Protein AF-0000000074025167 (afdb_homodimer)

Sequence (208 aa):
MPRDLNAIFAALSDPTRRTVIEQLAKGPASVTTLASDYDIALPTFMRHLKILETSGLVRSVKKGRVRTCHIEAAPMMELQGWLEWQRRVWESGIDNSRIEPPEPMPRDLNAIFAALSDPTRRTVIEQLAKGPASVTTLASDYDIALPTFMRHLKILETSGLVRSVKKGRVRTCHIEAAPMMELQGWLEWQRRVWESGIDNSRIEPPEP

pLDDT: mean 88.04, std 16.16, range [37.34, 98.31]

Secondary structure (DSSP, 8-state):
-THHHHHHHHHHTSHHHHHHHHHHHT--EEHHHHHHT-SS-HHHHHHHHHHHHHTTSEEEEEETTEEEEEE-HHHHHHHHHHHHHHHHHHHHHHHHHT------/-THHHHHHHHHHTSHHHHHHHHHHHT--EEHHHHHHT-SS-HHHHHHHHHHHHHTTSEEEEEETTEEEEEE-HHHHHHHHHHHHHHHHHHHHHHHHHT------

InterPro domains:
  IPR001845 HTH ArsR-type DNA-binding domain [PR00778] (9-24)
  IPR001845 HTH ArsR-type DNA-binding domain [PR00778] (41-56)
  IPR001845 HTH ArsR-type DNA-binding domain [PR00778] (56-71)
  IPR001845 HTH ArsR-type DNA-binding domain [PS50987] (1-91)
  IPR001845 HTH ArsR-type DNA-binding domain [SM00418] (7-81)
  IPR011991 ArsR-like helix-turn-helix domain [cd00090] (9-67)
  IPR036388 Winged helix-like DNA-binding domain superfamily [G3DSA:1.10.10.10] (1-93)
  IPR036390 Winged helix DNA-binding domain superfamily [SSF46785] (2-92)

Organism: NCBI:txid1655543

Radius of gyration: 20.52 Å; Cα contacts (8 Å, |Δi|>4): 228; chains: 2; bounding box: 35×70×60 Å

Solvent-accessible surface area (backbone atoms only — not comparable to full-atom values): 11232 Å² total; per-residue (Å²): 127,74,63,52,50,29,39,40,25,44,42,51,24,35,70,69,45,41,50,51,51,57,54,27,24,59,36,70,43,36,56,68,64,61,48,67,78,46,97,58,56,66,71,59,49,50,50,48,50,48,45,32,36,74,36,46,41,30,46,74,48,76,55,91,93,45,42,36,33,34,64,35,63,66,52,52,49,52,53,48,49,55,53,51,51,41,50,50,40,32,57,53,33,56,59,55,65,65,64,63,73,78,73,128,127,76,65,52,50,30,39,39,25,44,43,49,26,36,72,66,45,41,50,52,51,57,54,27,24,60,36,70,43,36,56,68,64,62,47,67,78,44,99,58,56,64,70,61,49,49,51,48,51,47,46,32,36,76,35,47,41,32,46,73,48,77,54,92,93,46,43,36,34,34,64,34,63,65,53,52,47,51,53,49,48,55,54,51,51,42,52,49,39,33,57,51,34,55,59,55,65,64,66,64,75,79,71,130

Nearest PDB structures (foldseek):
  3f6o-assembly1_A  TM=9.452E-01  e=2.318E-10  Rhodococcus jostii RHA1
  7p6f-assembly1_BBB  TM=9.680E-01  e=9.247E-07  Streptomyces griseus
  7p6f-assembly2_CCC-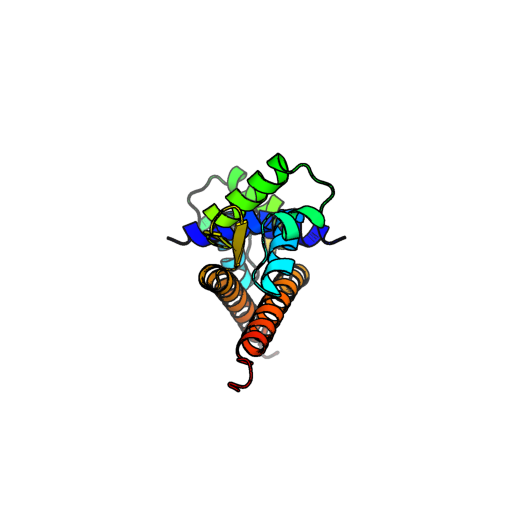2  TM=9.366E-01  e=7.107E-07  Streptomyces griseus
  2oqg-assembly1_D  TM=8.278E-01  e=4.484E-07  Rhodococcus jostii RHA1
  3f6v-assembly1_A-2  TM=7.884E-01  e=6.655E-07  Rhodococcus jostii RHA1

Structure (mmCIF, N/CA/C/O backbone):
data_AF-0000000074025167-model_v1
#
loop_
_entity.id
_entity.type
_entity.pdbx_description
1 polymer 'Transcriptional repressor SdpR'
#
loop_
_atom_site.group_PDB
_atom_site.id
_atom_site.type_symbol
_atom_site.label_atom_id
_atom_site.label_alt_id
_atom_site.label_comp_id
_atom_site.label_asym_id
_atom_site.label_entity_id
_atom_site.label_seq_id
_atom_site.pdbx_PDB_ins_code
_atom_site.Cartn_x
_atom_site.Cartn_y
_atom_site.Cartn_z
_atom_site.occupancy
_atom_site.B_iso_or_equiv
_atom_site.auth_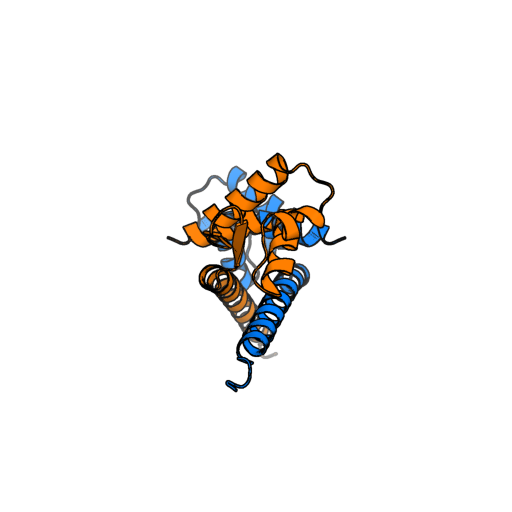seq_id
_atom_site.auth_comp_id
_atom_site.auth_asym_id
_atom_site.auth_atom_id
_atom_site.pdbx_PDB_model_num
ATOM 1 N N . MET A 1 1 ? 13.594 7.082 -8.758 1 37.34 1 MET A N 1
ATOM 2 C CA . MET A 1 1 ? 12.211 7.527 -8.93 1 37.34 1 MET A CA 1
ATOM 3 C C . MET A 1 1 ? 11.242 6.586 -8.219 1 37.34 1 MET A C 1
ATOM 5 O O . MET A 1 1 ? 11.359 5.363 -8.344 1 37.34 1 MET A O 1
ATOM 9 N N . PRO A 1 2 ? 10.578 7.07 -6.961 1 52.75 2 PRO A N 1
ATOM 10 C CA . PRO A 1 2 ? 9.445 6.633 -6.133 1 52.75 2 PRO A CA 1
ATOM 11 C C . PRO A 1 2 ? 8.297 6.059 -6.961 1 52.75 2 PRO A C 1
ATOM 13 O O . PRO A 1 2 ? 7.262 5.691 -6.41 1 52.75 2 PRO A O 1
ATOM 16 N N . ARG A 1 3 ? 8.5 6.145 -8.391 1 59.5 3 ARG A N 1
ATOM 17 C CA . ARG A 1 3 ? 7.562 5.699 -9.414 1 59.5 3 ARG A CA 1
ATOM 18 C C . ARG A 1 3 ? 7.172 4.238 -9.203 1 59.5 3 ARG A C 1
ATOM 20 O O . ARG A 1 3 ? 6.035 3.85 -9.477 1 59.5 3 ARG A O 1
ATOM 27 N N . ASP A 1 4 ? 8.031 3.752 -8.43 1 88.38 4 ASP A N 1
ATOM 28 C CA . ASP A 1 4 ? 7.789 2.324 -8.242 1 88.38 4 ASP A CA 1
ATOM 29 C C . ASP A 1 4 ? 6.77 2.08 -7.133 1 88.38 4 ASP A C 1
ATOM 31 O O . ASP A 1 4 ? 5.895 1.222 -7.266 1 88.38 4 ASP A O 1
ATOM 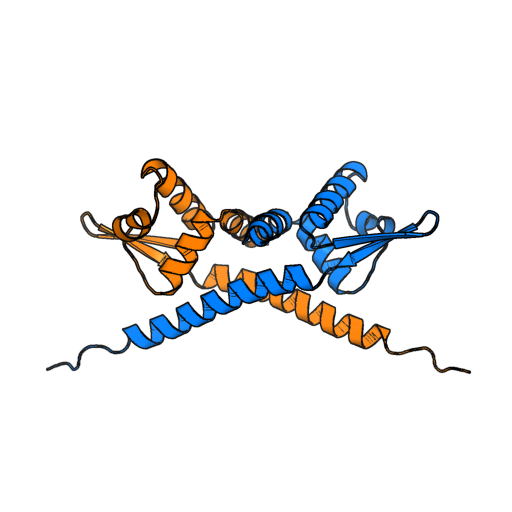35 N N . LEU A 1 5 ? 6.695 3.07 -6.273 1 95.19 5 LEU A N 1
ATOM 36 C CA . LEU A 1 5 ? 5.77 2.859 -5.168 1 95.19 5 LEU A CA 1
ATOM 37 C C . LEU A 1 5 ? 4.336 3.162 -5.594 1 95.19 5 LEU A C 1
ATOM 39 O O . LEU A 1 5 ? 3.395 2.518 -5.129 1 95.19 5 LEU A O 1
ATOM 43 N N . ASN A 1 6 ? 4.258 4.105 -6.645 1 96.81 6 ASN A N 1
ATOM 44 C CA . ASN A 1 6 ? 2.926 4.438 -7.141 1 96.81 6 ASN A CA 1
ATOM 45 C C . ASN A 1 6 ? 2.244 3.223 -7.762 1 96.81 6 ASN A C 1
ATOM 47 O O . ASN A 1 6 ? 1.098 2.912 -7.438 1 96.81 6 ASN A O 1
ATOM 51 N N . ALA A 1 7 ? 2.979 2.578 -8.508 1 97.19 7 ALA A N 1
ATOM 52 C CA . ALA A 1 7 ? 2.439 1.425 -9.227 1 97.19 7 ALA A CA 1
ATOM 53 C C . ALA A 1 7 ? 2.164 0.266 -8.273 1 97.19 7 ALA A C 1
ATOM 55 O O . ALA A 1 7 ? 1.189 -0.47 -8.445 1 97.19 7 ALA A O 1
ATOM 56 N N . ILE A 1 8 ? 2.998 0.107 -7.285 1 97.69 8 ILE A N 1
ATOM 57 C CA . ILE A 1 8 ? 2.865 -0.983 -6.324 1 97.69 8 ILE A CA 1
ATOM 58 C C . ILE A 1 8 ? 1.607 -0.781 -5.484 1 97.69 8 ILE A C 1
ATOM 60 O O . ILE A 1 8 ? 0.773 -1.684 -5.379 1 97.69 8 ILE A O 1
ATOM 64 N N . PHE A 1 9 ? 1.443 0.436 -4.98 1 98 9 PHE A N 1
ATOM 65 C CA . PHE A 1 9 ? 0.257 0.739 -4.188 1 98 9 PHE A CA 1
ATOM 66 C C . PHE A 1 9 ? -1.007 0.594 -5.027 1 98 9 PHE A C 1
ATOM 68 O O . PHE A 1 9 ? -2 0.027 -4.57 1 98 9 PHE A O 1
ATOM 75 N N . ALA A 1 10 ? -0.907 1.074 -6.184 1 97.88 10 ALA A N 1
ATOM 76 C CA . ALA A 1 10 ? -2.068 1.003 -7.066 1 97.88 10 ALA A CA 1
ATOM 77 C C . ALA A 1 10 ? -2.443 -0.446 -7.363 1 97.88 10 ALA A C 1
ATOM 79 O O . ALA A 1 10 ? -3.623 -0.806 -7.336 1 97.88 10 ALA A O 1
ATOM 80 N N . ALA A 1 11 ? -1.506 -1.215 -7.621 1 98.19 11 ALA A N 1
ATOM 81 C CA . ALA A 1 11 ? -1.745 -2.623 -7.926 1 98.19 11 ALA A CA 1
ATOM 82 C C . ALA A 1 11 ? -2.416 -3.33 -6.75 1 98.19 11 ALA A C 1
ATOM 84 O O . ALA A 1 11 ? -3.328 -4.137 -6.941 1 98.19 11 ALA A O 1
ATOM 85 N N . LEU A 1 12 ? -2.047 -3.012 -5.57 1 97.5 12 LEU A N 1
ATOM 86 C CA . LEU A 1 12 ? -2.504 -3.715 -4.379 1 97.5 12 LEU A CA 1
ATOM 87 C C . LEU A 1 12 ? -3.84 -3.16 -3.898 1 97.5 12 LEU A C 1
ATOM 89 O O . LEU A 1 12 ? -4.434 -3.689 -2.955 1 97.5 12 LEU A O 1
ATOM 93 N N . SER A 1 13 ? -4.312 -2.102 -4.59 1 97.81 13 SER A N 1
ATOM 94 C CA . SER A 1 13 ? -5.57 -1.496 -4.164 1 97.81 13 SER A CA 1
ATOM 95 C C . SER A 1 13 ? -6.766 -2.334 -4.609 1 97.81 13 SER A C 1
ATOM 97 O O . SER A 1 13 ? -7.91 -2.01 -4.293 1 97.81 13 SER A O 1
ATOM 99 N N . ASP A 1 14 ? -6.594 -3.428 -5.281 1 96.88 14 ASP A N 1
ATOM 100 C CA . ASP A 1 14 ? -7.633 -4.34 -5.746 1 96.88 14 ASP A CA 1
ATOM 101 C C . ASP A 1 14 ? -7.617 -5.641 -4.949 1 96.88 14 ASP A C 1
ATOM 103 O O . ASP A 1 14 ? -6.57 -6.277 -4.809 1 96.88 14 ASP A O 1
ATOM 107 N N . PRO A 1 15 ? -8.812 -6.047 -4.484 1 95.06 15 PRO A N 1
ATOM 108 C CA . PRO A 1 15 ? -8.844 -7.234 -3.627 1 95.06 15 PRO A CA 1
ATOM 109 C C . PRO A 1 15 ? -8.438 -8.508 -4.367 1 95.06 15 PRO A C 1
ATOM 111 O O . PRO A 1 15 ? -7.824 -9.398 -3.773 1 95.06 15 PRO A O 1
ATOM 114 N N . THR A 1 16 ? -8.711 -8.609 -5.613 1 94.56 16 THR A N 1
ATOM 115 C CA . THR A 1 16 ? -8.328 -9.781 -6.395 1 94.56 16 THR A CA 1
ATOM 116 C C . THR A 1 16 ? -6.805 -9.875 -6.504 1 94.56 16 THR A C 1
ATOM 118 O O . THR A 1 16 ? -6.23 -10.953 -6.324 1 94.56 16 THR A O 1
ATOM 121 N N . ARG A 1 17 ? -6.234 -8.766 -6.793 1 96.88 17 ARG A N 1
ATOM 122 C CA . ARG A 1 17 ? -4.785 -8.742 -6.93 1 96.88 17 ARG A CA 1
ATOM 123 C C . ARG A 1 17 ? -4.105 -9.047 -5.598 1 96.88 17 ARG A C 1
ATOM 125 O O . ARG A 1 17 ? -3.066 -9.711 -5.559 1 96.88 17 ARG A O 1
ATOM 132 N N . ARG A 1 18 ? -4.695 -8.586 -4.48 1 96.38 18 ARG A N 1
ATOM 133 C CA . ARG A 1 18 ? -4.129 -8.93 -3.18 1 96.38 18 ARG A CA 1
ATOM 134 C C . ARG A 1 18 ? -4.258 -10.43 -2.91 1 96.38 18 ARG A C 1
ATOM 136 O O . ARG A 1 18 ? -3.35 -11.039 -2.344 1 96.38 18 ARG A O 1
ATOM 143 N N . THR A 1 19 ? -5.32 -10.969 -3.318 1 95.12 19 THR A N 1
ATOM 144 C CA . THR A 1 19 ? -5.508 -12.406 -3.146 1 95.12 19 THR A CA 1
ATOM 145 C C . THR A 1 19 ? -4.469 -13.188 -3.945 1 95.12 19 THR A C 1
ATOM 147 O O . THR A 1 19 ? -3.938 -14.188 -3.469 1 95.12 19 THR A O 1
ATOM 150 N N . VAL A 1 20 ? -4.172 -12.734 -5.129 1 96.44 20 VAL A N 1
ATOM 151 C CA . VAL A 1 20 ? -3.145 -13.359 -5.949 1 96.44 20 VAL A CA 1
ATOM 152 C C . VAL A 1 20 ? -1.797 -13.297 -5.234 1 96.44 20 VAL A C 1
ATOM 154 O O . VAL A 1 20 ? -1.059 -14.281 -5.195 1 96.44 20 VAL A O 1
ATOM 157 N N . ILE A 1 21 ? -1.482 -12.125 -4.652 1 96.81 21 ILE A N 1
ATOM 158 C CA . ILE A 1 21 ? -0.235 -11.961 -3.914 1 96.81 21 ILE A CA 1
ATOM 159 C C . ILE A 1 21 ? -0.197 -12.938 -2.738 1 96.81 21 ILE A C 1
ATOM 161 O O . ILE A 1 21 ? 0.831 -13.57 -2.482 1 96.81 21 ILE A O 1
ATOM 165 N N . GLU A 1 22 ? -1.311 -13.086 -2.051 1 95.44 22 GLU A N 1
ATOM 166 C CA . GLU A 1 22 ? -1.408 -14 -0.919 1 95.44 22 GLU A CA 1
ATOM 167 C C . GLU A 1 22 ? -1.141 -15.438 -1.35 1 95.44 22 GLU A C 1
ATOM 169 O O . GLU A 1 22 ? -0.488 -16.203 -0.628 1 95.44 22 GLU A O 1
ATOM 174 N N . GLN A 1 23 ? -1.605 -15.812 -2.455 1 95.25 23 GLN A N 1
ATOM 175 C CA . GLN A 1 23 ? -1.396 -17.156 -2.982 1 95.25 23 GLN A CA 1
ATOM 176 C C . GLN A 1 23 ? 0.064 -17.375 -3.369 1 95.25 23 GLN A C 1
ATOM 178 O O . GLN A 1 23 ? 0.649 -18.406 -3.047 1 95.25 23 GLN A O 1
ATOM 183 N N . LEU A 1 24 ? 0.631 -16.406 -3.941 1 95.88 24 LEU A N 1
ATOM 184 C CA . LEU A 1 24 ? 1.998 -16.531 -4.434 1 95.88 24 LEU A CA 1
ATOM 185 C C . LEU A 1 24 ? 2.998 -16.469 -3.285 1 95.88 24 LEU A C 1
ATOM 187 O O . LEU A 1 24 ? 4.133 -16.938 -3.418 1 95.88 24 LEU A O 1
ATOM 191 N N . ALA A 1 25 ? 2.594 -15.82 -2.244 1 94.94 25 ALA A N 1
ATOM 192 C CA . ALA A 1 25 ? 3.449 -15.805 -1.061 1 94.94 25 ALA A CA 1
ATOM 193 C C . ALA A 1 25 ? 3.729 -17.219 -0.562 1 94.94 25 ALA A C 1
ATOM 195 O O . ALA A 1 25 ? 4.789 -17.484 0.009 1 94.94 25 ALA A O 1
ATOM 196 N N . LYS A 1 26 ? 2.811 -18.094 -0.802 1 94 26 LYS A N 1
ATOM 197 C CA . LYS A 1 26 ? 2.949 -19.484 -0.374 1 94 26 LYS A CA 1
ATOM 198 C C . LYS A 1 26 ? 3.883 -20.25 -1.304 1 94 26 LYS A C 1
ATOM 200 O O . LYS A 1 26 ? 4.336 -21.344 -0.966 1 94 26 LYS A O 1
ATOM 205 N N . GLY A 1 27 ? 4.113 -19.703 -2.479 1 94.31 27 GLY A N 1
ATOM 206 C CA . GLY A 1 27 ? 4.977 -20.328 -3.471 1 94.31 27 GLY A CA 1
ATOM 207 C C . GLY A 1 27 ? 4.531 -20.062 -4.898 1 94.31 27 GLY A C 1
ATOM 208 O O . GLY A 1 27 ? 3.418 -19.594 -5.129 1 94.31 27 GLY A O 1
ATOM 209 N N . PRO A 1 28 ? 5.418 -20.344 -5.832 1 95.88 28 PRO A N 1
ATOM 210 C CA . PRO A 1 28 ? 5.051 -20.172 -7.242 1 95.88 28 PRO A CA 1
ATOM 211 C C . PRO A 1 28 ? 3.82 -20.984 -7.633 1 95.88 28 PRO A C 1
ATOM 213 O O . PRO A 1 28 ? 3.6 -22.078 -7.098 1 95.88 28 PRO A O 1
ATOM 216 N N . ALA A 1 29 ? 3.031 -20.484 -8.516 1 96.44 29 ALA A N 1
ATOM 217 C CA . ALA A 1 29 ? 1.819 -21.156 -8.984 1 96.44 29 ALA A CA 1
ATOM 218 C C . ALA A 1 29 ? 1.543 -20.844 -10.445 1 96.44 29 ALA A C 1
ATOM 220 O O . ALA A 1 29 ? 1.874 -19.75 -10.922 1 96.44 29 ALA A O 1
ATOM 221 N N . SER A 1 30 ? 0.947 -21.75 -11.109 1 96.94 30 SER A N 1
ATOM 222 C CA . SER A 1 30 ? 0.587 -21.516 -12.508 1 96.94 30 SER A CA 1
ATOM 223 C C . SER A 1 30 ? -0.597 -20.562 -12.625 1 96.94 30 SER A C 1
ATOM 225 O O . SER A 1 30 ? -1.386 -20.422 -11.688 1 96.94 30 SER A O 1
ATOM 227 N N . VAL A 1 31 ? -0.726 -19.938 -13.75 1 96.19 31 VAL A N 1
ATOM 228 C CA . VAL A 1 31 ? -1.853 -19.062 -14.031 1 96.19 31 VAL A CA 1
ATOM 229 C C . VAL A 1 31 ? -3.164 -19.828 -13.852 1 96.19 31 VAL A C 1
ATOM 231 O O . VAL A 1 31 ? -4.125 -19.297 -13.289 1 96.19 31 VAL A O 1
ATOM 234 N N . THR A 1 32 ? -3.146 -21.094 -14.312 1 94 32 THR A N 1
ATOM 235 C CA . THR A 1 32 ? -4.348 -21.906 -14.219 1 94 32 THR A CA 1
ATOM 236 C C . THR A 1 32 ? -4.719 -22.156 -12.758 1 94 32 THR A C 1
ATOM 238 O O . THR A 1 32 ? -5.895 -22.078 -12.391 1 94 32 THR A O 1
ATOM 241 N N . THR A 1 33 ? -3.734 -22.484 -11.93 1 94.19 33 THR A N 1
ATOM 242 C CA . THR A 1 33 ? -3.965 -22.719 -10.508 1 94.19 33 THR A CA 1
ATOM 243 C C . THR A 1 33 ? -4.48 -21.438 -9.836 1 94.19 33 THR A C 1
ATOM 245 O O . THR A 1 33 ? -5.438 -21.484 -9.062 1 94.19 33 THR A O 1
ATOM 248 N N . LEU A 1 34 ? -3.893 -20.312 -10.125 1 95.31 34 LEU A N 1
ATOM 249 C CA . LEU A 1 34 ? -4.289 -19.031 -9.547 1 95.31 34 LEU A CA 1
ATOM 250 C C . LEU A 1 34 ? -5.711 -18.672 -9.953 1 95.31 34 LEU A C 1
ATOM 252 O O . LEU A 1 34 ? -6.508 -18.234 -9.125 1 95.31 34 LEU A O 1
ATOM 256 N N . ALA A 1 35 ? -6.051 -18.906 -11.219 1 93.5 35 ALA A N 1
ATOM 257 C CA . ALA A 1 35 ? -7.332 -18.484 -11.781 1 93.5 35 ALA A CA 1
ATOM 258 C C . ALA A 1 35 ? -8.469 -19.359 -11.258 1 93.5 35 ALA A C 1
ATOM 260 O O . ALA A 1 35 ? -9.617 -18.922 -11.195 1 93.5 35 ALA A O 1
ATOM 261 N N . SER A 1 36 ? -8.141 -20.594 -10.875 1 90.31 36 SER A N 1
ATOM 262 C CA . SER A 1 36 ? -9.156 -21.562 -10.453 1 90.31 36 SER A CA 1
ATOM 263 C C . SER A 1 36 ? -9.805 -21.141 -9.141 1 90.31 36 SER A C 1
ATOM 265 O O . SER A 1 36 ? -10.906 -21.594 -8.82 1 90.31 36 SER A O 1
ATOM 267 N N . ASP A 1 37 ? -9.156 -20.328 -8.438 1 82.94 37 ASP A N 1
ATOM 268 C CA . ASP A 1 37 ? -9.633 -19.906 -7.125 1 82.94 37 ASP A CA 1
ATOM 269 C C . ASP A 1 37 ? -10.602 -18.734 -7.242 1 82.94 37 ASP A C 1
ATOM 271 O O . ASP A 1 37 ? -11.172 -18.281 -6.242 1 82.94 37 ASP A O 1
ATOM 275 N N . TYR A 1 38 ? -10.883 -18.281 -8.477 1 83.81 38 TYR A N 1
ATOM 276 C CA . TYR A 1 38 ? -11.703 -17.094 -8.672 1 83.81 38 TYR A CA 1
ATOM 277 C C . TYR A 1 38 ? -12.867 -17.375 -9.617 1 83.81 38 TYR A C 1
ATOM 279 O O . TYR A 1 38 ? -12.75 -18.219 -10.516 1 83.81 38 TYR A O 1
ATOM 287 N N . ASP A 1 39 ? -13.914 -16.797 -9.211 1 84.44 39 ASP A N 1
ATOM 288 C CA . ASP A 1 39 ? -15.062 -16.812 -10.117 1 84.44 39 ASP A CA 1
ATOM 289 C C . ASP A 1 39 ? -15.008 -15.664 -11.109 1 84.44 39 ASP A C 1
ATOM 291 O O . ASP A 1 39 ? -15.914 -14.836 -11.164 1 84.44 39 ASP A O 1
ATOM 295 N N . ILE A 1 40 ? -13.938 -15.469 -11.703 1 82.38 40 ILE A N 1
ATOM 296 C CA . ILE A 1 40 ? -13.742 -14.391 -12.672 1 82.38 40 ILE A CA 1
ATOM 297 C C . ILE A 1 40 ? -13.312 -14.984 -14.016 1 82.38 40 ILE A C 1
ATOM 299 O O . ILE A 1 40 ? -12.727 -16.062 -14.07 1 82.38 40 ILE A O 1
ATOM 303 N N . ALA A 1 41 ? -13.695 -14.289 -15.031 1 89.88 41 ALA A N 1
ATOM 304 C CA . ALA A 1 41 ? -13.289 -14.695 -16.375 1 89.88 41 ALA A CA 1
ATOM 305 C C . ALA A 1 41 ? -11.773 -14.633 -16.531 1 89.88 41 ALA A C 1
ATOM 307 O O . ALA A 1 41 ? -11.117 -13.766 -15.961 1 89.88 41 ALA A O 1
ATOM 308 N N . LEU A 1 42 ? -11.273 -15.539 -17.297 1 91.38 42 LEU A N 1
ATOM 309 C CA . LEU A 1 42 ? -9.828 -15.648 -17.516 1 91.38 42 LEU A CA 1
ATOM 310 C C . LEU A 1 42 ? -9.266 -14.359 -18.094 1 91.38 42 LEU A C 1
ATOM 312 O O . LEU A 1 42 ? -8.219 -13.883 -17.656 1 91.38 42 LEU A O 1
ATOM 316 N N . PRO A 1 43 ? -9.953 -13.711 -19.047 1 94.31 43 PRO A N 1
ATOM 317 C CA . PRO A 1 43 ? -9.398 -12.461 -19.562 1 94.31 43 PRO A CA 1
ATOM 318 C C . PRO A 1 43 ? -9.266 -11.391 -18.484 1 94.31 43 PRO A C 1
ATOM 320 O O . PRO A 1 43 ? -8.297 -10.617 -18.484 1 94.31 43 PRO A O 1
ATOM 323 N N . THR A 1 44 ? -10.242 -11.305 -17.656 1 95.38 44 THR A N 1
ATOM 324 C CA . THR A 1 44 ? -10.203 -10.359 -16.531 1 95.38 44 THR A CA 1
ATOM 325 C C . THR A 1 44 ? -9.062 -10.703 -15.578 1 95.38 44 THR A C 1
ATOM 327 O O . THR A 1 44 ? -8.32 -9.812 -15.156 1 95.38 44 THR A O 1
ATOM 330 N N . PHE A 1 45 ? -8.977 -11.93 -15.312 1 96.06 45 PHE A N 1
ATOM 331 C CA . PHE A 1 45 ? -7.883 -12.375 -14.453 1 96.06 45 PHE A CA 1
ATOM 332 C C . PHE A 1 45 ? -6.535 -12.016 -15.07 1 96.06 45 PHE A C 1
ATOM 334 O O . PHE A 1 45 ? -5.625 -11.562 -14.375 1 96.06 45 PHE A O 1
ATOM 341 N N . MET A 1 46 ? -6.375 -12.227 -16.297 1 96.75 46 MET A N 1
ATOM 342 C CA . MET A 1 46 ? -5.133 -11.93 -17 1 96.75 46 MET A CA 1
ATOM 343 C C . MET A 1 46 ? -4.801 -10.438 -16.922 1 96.75 46 MET A C 1
ATOM 345 O O . MET A 1 46 ? -3.631 -10.062 -16.844 1 96.75 46 MET A O 1
ATOM 349 N N . ARG A 1 47 ? -5.824 -9.648 -16.953 1 97.5 47 ARG A N 1
ATOM 350 C CA . ARG A 1 47 ? -5.609 -8.219 -16.781 1 97.5 47 ARG A CA 1
ATOM 351 C C . ARG A 1 47 ? -5.047 -7.906 -15.406 1 97.5 47 ARG A C 1
ATOM 353 O O . ARG A 1 47 ? -4.133 -7.094 -15.273 1 97.5 47 ARG A O 1
ATOM 360 N N . HIS A 1 48 ? -5.621 -8.539 -14.422 1 97.56 48 HIS A N 1
ATOM 361 C CA . HIS A 1 48 ? -5.086 -8.367 -13.078 1 97.56 48 HIS A CA 1
ATOM 362 C C . HIS A 1 48 ? -3.627 -8.805 -13 1 97.56 48 HIS A C 1
ATOM 364 O O . HIS A 1 48 ? -2.801 -8.125 -12.383 1 97.56 48 HIS A O 1
ATOM 370 N N . LEU A 1 49 ? -3.365 -9.898 -13.57 1 97.62 49 LEU A N 1
ATOM 371 C CA . LEU A 1 49 ? -2.002 -10.422 -13.562 1 97.62 49 LEU A CA 1
ATOM 372 C C . LEU A 1 49 ? -1.051 -9.461 -14.273 1 97.62 49 LEU A C 1
ATOM 374 O O . LEU A 1 49 ? 0.078 -9.258 -13.82 1 97.62 49 LEU A O 1
ATOM 378 N N . LYS A 1 50 ? -1.481 -8.93 -15.375 1 98.31 50 LYS A N 1
ATOM 379 C CA . LYS A 1 50 ? -0.666 -7.969 -16.109 1 98.31 50 LYS A CA 1
ATOM 380 C C . LYS A 1 50 ? -0.353 -6.742 -15.258 1 98.31 50 LYS A C 1
ATOM 382 O O . LYS A 1 50 ? 0.771 -6.238 -15.281 1 98.31 50 LYS A O 1
ATOM 387 N N . ILE A 1 51 ? -1.293 -6.254 -14.555 1 98.12 51 ILE A N 1
ATOM 388 C CA . ILE A 1 51 ? -1.095 -5.113 -13.672 1 98.12 51 ILE A CA 1
ATOM 389 C C . ILE A 1 51 ? -0.064 -5.469 -12.602 1 98.12 51 ILE A C 1
ATOM 391 O O . ILE A 1 51 ? 0.832 -4.676 -12.305 1 98.12 51 ILE A O 1
ATOM 395 N N . LEU A 1 52 ? -0.159 -6.648 -12.062 1 98 52 LEU A N 1
ATOM 396 C CA . LEU A 1 52 ? 0.796 -7.105 -11.055 1 98 52 LEU A CA 1
ATOM 397 C C . LEU A 1 52 ? 2.193 -7.23 -11.656 1 98 52 LEU A C 1
ATOM 399 O O . LEU A 1 52 ? 3.184 -6.891 -11 1 98 52 LEU A O 1
ATOM 403 N N . GLU A 1 53 ? 2.258 -7.668 -12.867 1 97.75 53 GLU A N 1
ATOM 404 C CA . GLU A 1 53 ? 3.537 -7.801 -13.555 1 97.75 53 GLU A CA 1
ATOM 405 C C . GLU A 1 53 ? 4.137 -6.438 -13.875 1 97.75 53 GLU A C 1
ATOM 407 O O . GLU A 1 53 ? 5.332 -6.215 -13.672 1 97.75 53 GLU A O 1
ATOM 412 N N . THR A 1 54 ? 3.332 -5.516 -14.344 1 97 54 THR A N 1
ATOM 413 C CA . THR A 1 54 ? 3.783 -4.184 -14.734 1 97 54 THR A CA 1
ATOM 414 C C . THR A 1 54 ? 4.266 -3.4 -13.516 1 97 54 THR A C 1
ATOM 416 O O . THR A 1 54 ? 5.203 -2.605 -13.609 1 97 54 THR A O 1
ATOM 419 N N . SER A 1 55 ? 3.684 -3.656 -12.352 1 97 55 SER A N 1
ATOM 420 C CA . SER A 1 55 ? 4.09 -2.998 -11.109 1 97 55 SER A CA 1
ATOM 421 C C . SER A 1 55 ? 5.371 -3.609 -10.555 1 97 55 SER A C 1
ATOM 423 O O . SER A 1 55 ? 5.938 -3.096 -9.586 1 97 55 SER A O 1
ATOM 425 N N . GLY A 1 56 ? 5.762 -4.762 -11.102 1 96.81 56 GLY A N 1
ATOM 426 C CA . GLY A 1 56 ? 6.977 -5.434 -10.672 1 96.81 56 GLY A CA 1
ATOM 427 C C . GLY A 1 56 ? 6.742 -6.418 -9.539 1 96.81 56 GLY A C 1
ATOM 428 O O . GLY A 1 56 ? 7.676 -7.074 -9.078 1 96.81 56 GLY A O 1
ATOM 429 N N . LEU A 1 57 ? 5.547 -6.641 -9.094 1 96.88 57 LEU A N 1
ATOM 430 C CA . LEU A 1 57 ? 5.227 -7.477 -7.941 1 96.88 57 LEU A CA 1
ATOM 431 C C . LEU A 1 57 ? 5.273 -8.953 -8.305 1 96.88 57 LEU A C 1
ATOM 433 O O . LEU A 1 57 ? 5.531 -9.805 -7.453 1 96.88 57 LEU A O 1
ATOM 437 N N . VAL A 1 58 ? 5.008 -9.234 -9.602 1 97.44 58 VAL A N 1
ATOM 438 C CA . VAL A 1 58 ? 4.922 -10.617 -10.062 1 97.44 58 VAL A CA 1
ATOM 439 C C . VAL A 1 58 ? 5.762 -10.797 -11.328 1 97.44 58 VAL A C 1
ATOM 441 O O . VAL A 1 58 ? 5.832 -9.891 -12.164 1 97.44 58 VAL A O 1
ATOM 444 N N . ARG A 1 59 ? 6.367 -11.82 -11.375 1 97.75 59 ARG A N 1
ATOM 445 C CA . ARG A 1 59 ? 7.047 -12.242 -12.594 1 97.75 59 ARG A CA 1
ATOM 446 C C . ARG A 1 59 ? 6.508 -13.586 -13.078 1 97.75 59 ARG A C 1
ATOM 448 O O . ARG A 1 59 ? 6.203 -14.469 -12.273 1 97.75 59 ARG A O 1
ATOM 455 N N . SER A 1 60 ? 6.379 -13.695 -14.359 1 97.12 60 SER A N 1
ATOM 456 C CA . SER A 1 60 ? 5.898 -14.953 -14.922 1 97.12 60 SER A CA 1
ATOM 457 C C . SER A 1 60 ? 6.941 -15.578 -15.844 1 97.12 60 SER A C 1
ATOM 459 O O . SER A 1 60 ? 7.66 -14.859 -16.547 1 97.12 60 SER A O 1
ATOM 461 N N . VAL A 1 61 ? 7.027 -16.859 -15.789 1 96.94 61 VAL A N 1
ATOM 462 C CA . VAL A 1 61 ? 7.902 -17.641 -16.656 1 96.94 61 VAL A CA 1
ATOM 463 C C . VAL A 1 61 ? 7.082 -18.672 -17.422 1 96.94 61 VAL A C 1
ATOM 465 O O . VAL A 1 61 ? 6.273 -19.406 -16.844 1 96.94 61 VAL A O 1
ATOM 468 N N . LYS A 1 62 ? 7.273 -18.672 -18.688 1 96.06 62 LYS A N 1
ATOM 469 C CA . LYS A 1 62 ? 6.547 -19.625 -19.516 1 96.06 62 LYS A CA 1
ATOM 470 C C . LYS A 1 62 ? 7.434 -20.797 -19.891 1 96.06 62 LYS A C 1
ATOM 472 O O . LYS A 1 62 ? 8.547 -20.625 -20.391 1 96.06 62 LYS A O 1
ATOM 477 N N . LYS A 1 63 ? 7.004 -22 -19.562 1 96.06 63 LYS A N 1
ATOM 478 C CA . LYS A 1 63 ? 7.605 -23.266 -20.016 1 96.06 63 LYS A CA 1
ATOM 479 C C . LYS A 1 63 ? 6.586 -24.141 -20.734 1 96.06 63 LYS A C 1
ATOM 481 O O . LYS A 1 63 ? 5.691 -24.703 -20.109 1 96.06 63 LYS A O 1
ATOM 486 N N . GLY A 1 64 ? 6.891 -24.391 -21.953 1 96.62 64 GLY A N 1
ATOM 487 C CA . GLY A 1 64 ? 5.859 -25.062 -22.719 1 96.62 64 GLY A CA 1
ATOM 488 C C . GLY A 1 64 ? 4.523 -24.344 -22.688 1 96.62 64 GLY A C 1
ATOM 489 O O . GLY A 1 64 ? 4.43 -23.172 -23.078 1 96.62 64 GLY A O 1
ATOM 490 N N . ARG A 1 65 ? 3.461 -25.031 -22.234 1 94.5 65 ARG A N 1
ATOM 491 C CA . ARG A 1 65 ? 2.127 -24.438 -22.203 1 94.5 65 ARG A CA 1
ATOM 492 C C . ARG A 1 65 ? 1.804 -23.891 -20.812 1 94.5 65 ARG A C 1
ATOM 494 O O . ARG A 1 65 ? 0.704 -23.391 -20.562 1 94.5 65 ARG A O 1
ATOM 501 N N . VAL A 1 66 ? 2.775 -24.016 -19.906 1 96 66 VAL A N 1
ATOM 502 C CA . VAL A 1 66 ? 2.5 -23.641 -18.531 1 96 66 VAL A CA 1
ATOM 503 C C . VAL A 1 66 ? 3.193 -22.328 -18.188 1 96 66 VAL A C 1
ATOM 505 O O . VAL A 1 66 ? 4.402 -22.188 -18.391 1 96 66 VAL A O 1
ATOM 508 N N . ARG A 1 67 ? 2.4 -21.359 -17.75 1 97.06 67 ARG A N 1
ATOM 509 C CA . ARG A 1 67 ? 2.914 -20.094 -17.25 1 97.06 67 ARG A CA 1
ATOM 510 C C . ARG A 1 67 ? 2.912 -20.078 -15.727 1 97.06 67 ARG A C 1
ATOM 512 O O . ARG A 1 67 ? 1.853 -20.125 -15.094 1 97.06 67 ARG A O 1
ATOM 519 N N . THR A 1 68 ? 4.172 -20 -15.148 1 98 68 THR A N 1
ATOM 520 C CA . THR A 1 68 ? 4.316 -20.016 -13.703 1 98 68 THR A CA 1
ATOM 521 C C . THR A 1 68 ? 4.609 -18.609 -13.18 1 98 68 THR A C 1
AT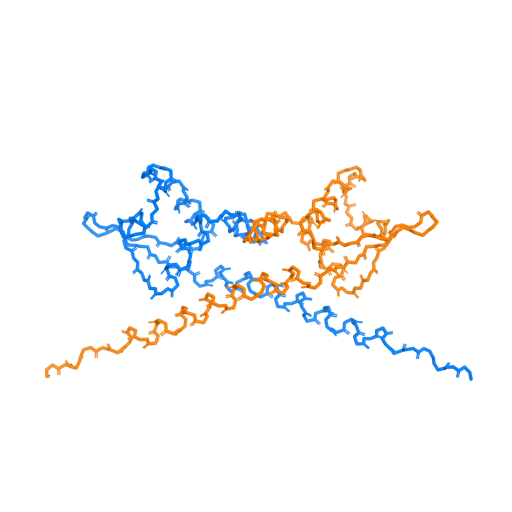OM 523 O O . THR A 1 68 ? 5.492 -17.922 -13.695 1 98 68 THR A O 1
ATOM 526 N N . CYS A 1 69 ? 3.879 -18.219 -12.172 1 98 69 CYS A N 1
ATOM 527 C CA . CYS A 1 69 ? 4.016 -16.891 -11.586 1 98 69 CYS A CA 1
ATOM 528 C C . CYS A 1 69 ? 4.777 -16.953 -10.266 1 98 69 CYS A C 1
ATOM 530 O O . CYS A 1 69 ? 4.582 -17.875 -9.477 1 98 69 CYS A O 1
ATOM 532 N N . HIS A 1 70 ? 5.605 -15.906 -10.086 1 96.69 70 HIS A N 1
ATOM 533 C CA . HIS A 1 70 ? 6.402 -15.719 -8.883 1 96.69 70 HIS A CA 1
ATOM 534 C C . HIS A 1 70 ? 6.207 -14.32 -8.305 1 96.69 70 HIS A C 1
ATOM 536 O O . HIS A 1 70 ? 6.031 -13.352 -9.055 1 96.69 70 HIS A O 1
ATOM 542 N N . ILE A 1 71 ? 6.246 -14.289 -7.039 1 95.38 71 ILE A N 1
ATOM 543 C CA . ILE A 1 71 ? 6.266 -12.969 -6.41 1 95.38 71 ILE A CA 1
ATOM 544 C C . ILE A 1 71 ? 7.688 -12.414 -6.418 1 95.38 71 ILE A C 1
ATOM 546 O O . ILE A 1 71 ? 8.656 -13.172 -6.328 1 95.38 71 ILE A O 1
ATOM 550 N N . GLU A 1 72 ? 7.789 -11.164 -6.578 1 93.56 72 GLU A N 1
ATOM 551 C CA . GLU A 1 72 ? 9.078 -10.492 -6.492 1 93.56 72 GLU A CA 1
ATOM 552 C C . GLU A 1 72 ? 9.25 -9.789 -5.148 1 93.56 72 GLU A C 1
ATOM 554 O O . GLU A 1 72 ? 8.391 -9.008 -4.734 1 93.56 72 GLU A O 1
ATOM 559 N N . ALA A 1 73 ? 10.383 -10.016 -4.531 1 89.69 73 ALA A N 1
ATOM 560 C CA . ALA A 1 73 ? 10.617 -9.531 -3.17 1 89.69 73 ALA A CA 1
ATOM 561 C C . ALA A 1 73 ? 10.945 -8.039 -3.166 1 89.69 73 ALA A C 1
ATOM 563 O O . ALA A 1 73 ? 10.562 -7.316 -2.246 1 89.69 73 ALA A O 1
ATOM 564 N N . ALA A 1 74 ? 11.625 -7.617 -4.227 1 92.81 74 ALA A N 1
ATOM 565 C CA . ALA A 1 74 ? 12.211 -6.277 -4.207 1 92.81 74 ALA A CA 1
ATOM 566 C C . ALA A 1 74 ? 11.125 -5.211 -4.055 1 92.81 74 ALA A C 1
ATOM 568 O O . ALA A 1 74 ? 11.203 -4.363 -3.164 1 92.81 74 ALA A O 1
ATOM 569 N N . PRO A 1 75 ? 10.102 -5.293 -4.891 1 93.25 75 PRO A N 1
ATOM 570 C CA . PRO A 1 75 ? 9.055 -4.273 -4.742 1 93.25 75 PRO A CA 1
ATOM 571 C C . PRO A 1 75 ? 8.32 -4.375 -3.408 1 93.25 75 PRO A C 1
ATOM 573 O O . PRO A 1 75 ? 7.918 -3.354 -2.84 1 93.25 75 PRO A O 1
ATOM 576 N N . MET A 1 76 ? 8.117 -5.543 -2.951 1 90.31 76 MET A N 1
ATOM 577 C CA . MET A 1 76 ? 7.477 -5.754 -1.655 1 90.31 76 MET A CA 1
ATOM 578 C C . MET A 1 76 ? 8.312 -5.152 -0.532 1 90.31 76 MET A C 1
ATOM 580 O O . MET A 1 76 ? 7.773 -4.523 0.381 1 90.31 76 MET A O 1
ATOM 584 N N . MET A 1 77 ? 9.617 -5.301 -0.662 1 92.38 77 MET A N 1
ATOM 585 C CA . MET A 1 77 ? 10.531 -4.758 0.336 1 92.38 77 MET A CA 1
ATOM 586 C C . MET A 1 77 ? 10.539 -3.234 0.302 1 92.38 77 MET A C 1
ATOM 588 O O . MET A 1 77 ? 10.656 -2.586 1.343 1 92.38 77 MET A O 1
ATOM 592 N N . GLU A 1 78 ? 10.453 -2.719 -0.849 1 94 78 GLU A N 1
ATOM 593 C CA . GLU A 1 78 ? 10.383 -1.267 -0.986 1 94 78 GLU A CA 1
ATOM 594 C C . GLU A 1 78 ? 9.148 -0.704 -0.282 1 94 78 GLU A C 1
ATOM 596 O O . GLU A 1 78 ? 9.242 0.287 0.445 1 94 78 GLU A O 1
ATOM 601 N N . LEU A 1 79 ? 8.039 -1.331 -0.543 1 95.06 79 LEU A N 1
ATOM 602 C CA . LEU A 1 79 ? 6.789 -0.942 0.104 1 95.06 79 LEU A CA 1
ATOM 603 C C . LEU A 1 79 ? 6.898 -1.071 1.619 1 95.06 79 LEU A C 1
ATOM 605 O O . LEU A 1 79 ? 6.535 -0.149 2.354 1 95.06 79 LEU A O 1
ATOM 609 N N . GLN A 1 80 ? 7.426 -2.156 2.049 1 93.69 80 GLN A N 1
ATOM 610 C CA . GLN A 1 80 ? 7.609 -2.402 3.475 1 93.69 80 GLN A CA 1
ATOM 611 C C . GLN A 1 80 ? 8.547 -1.369 4.094 1 93.69 80 GLN A C 1
ATOM 613 O O . GLN A 1 80 ? 8.312 -0.904 5.215 1 93.69 80 GLN A O 1
ATOM 618 N N . GLY A 1 81 ? 9.578 -1.092 3.428 1 94.81 81 GLY A N 1
ATOM 619 C CA . GLY A 1 81 ? 10.523 -0.107 3.924 1 94.81 81 GLY A CA 1
ATOM 620 C C . GLY A 1 81 ? 9.906 1.262 4.137 1 94.81 81 GLY A C 1
ATOM 621 O O . GLY A 1 81 ? 10.156 1.908 5.156 1 94.81 81 GLY A O 1
ATOM 622 N N . TRP A 1 82 ? 9.242 1.697 3.176 1 96.12 82 TRP A N 1
ATOM 623 C CA . TRP A 1 82 ? 8.578 2.988 3.297 1 96.12 82 TRP A CA 1
ATOM 624 C C . TRP A 1 82 ? 7.633 3.004 4.5 1 96.12 82 TRP A C 1
ATOM 626 O O . TRP A 1 82 ? 7.645 3.947 5.293 1 96.12 82 TRP A O 1
ATOM 636 N N . LEU A 1 83 ? 6.816 1.984 4.629 1 94.5 83 LEU A N 1
ATOM 637 C CA . LEU A 1 83 ? 5.852 1.89 5.723 1 94.5 83 LEU A CA 1
ATOM 638 C C . LEU A 1 83 ? 6.562 1.87 7.07 1 94.5 83 LEU A C 1
ATOM 640 O O . LEU A 1 83 ? 6.129 2.533 8.016 1 94.5 83 LEU A O 1
ATOM 644 N N . GLU A 1 84 ? 7.594 1.098 7.129 1 92.88 84 GLU A N 1
ATOM 645 C CA . GLU A 1 84 ? 8.359 0.998 8.367 1 92.88 84 GLU A CA 1
ATOM 646 C C . GLU A 1 84 ? 8.953 2.346 8.758 1 92.88 84 GLU A C 1
ATOM 648 O O . GLU A 1 84 ? 8.992 2.701 9.938 1 92.88 84 GLU A O 1
ATOM 653 N N . TRP A 1 85 ? 9.445 3.029 7.797 1 93.94 85 TRP A N 1
ATOM 654 C CA . TRP A 1 85 ? 9.992 4.355 8.062 1 93.94 85 TRP A CA 1
ATOM 655 C C . TRP A 1 85 ? 8.93 5.285 8.625 1 93.94 85 TRP A C 1
ATOM 657 O O . TRP A 1 85 ? 9.172 5.992 9.609 1 93.94 85 TRP A O 1
ATOM 667 N N . GLN A 1 86 ? 7.742 5.297 8.07 1 93.38 86 GLN A N 1
ATOM 668 C CA . GLN A 1 86 ? 6.668 6.152 8.57 1 93.38 86 GLN A CA 1
ATOM 669 C C . GLN A 1 86 ? 6.312 5.801 10.008 1 93.38 86 GLN A C 1
ATOM 671 O O . GLN A 1 86 ? 6.09 6.691 10.828 1 93.38 86 GLN A O 1
ATOM 676 N N . ARG A 1 87 ? 6.227 4.531 10.258 1 89.19 87 ARG A N 1
ATOM 677 C CA . ARG A 1 87 ? 5.887 4.074 11.602 1 89.19 87 ARG A CA 1
ATOM 678 C C . ARG A 1 87 ? 6.93 4.531 12.609 1 89.19 87 ARG A C 1
ATOM 680 O O . ARG A 1 87 ? 6.586 4.988 13.703 1 89.19 87 ARG A O 1
ATOM 687 N N . ARG A 1 88 ? 8.133 4.441 12.289 1 91.44 88 ARG A N 1
ATOM 688 C CA . ARG A 1 88 ? 9.219 4.844 13.18 1 91.44 88 ARG A CA 1
ATOM 689 C C . ARG A 1 88 ? 9.156 6.34 13.469 1 91.44 88 ARG A C 1
ATOM 691 O O . ARG A 1 88 ? 9.344 6.762 14.609 1 91.44 88 ARG A O 1
ATOM 698 N N . VAL A 1 89 ? 8.922 7.09 12.469 1 89.75 89 VAL A N 1
ATOM 699 C CA . VAL A 1 89 ? 8.82 8.539 12.617 1 89.75 89 VAL A CA 1
ATOM 700 C C . VAL A 1 89 ? 7.668 8.883 13.555 1 89.75 89 VAL A C 1
ATOM 702 O O . VAL A 1 89 ? 7.82 9.703 14.461 1 89.75 89 VAL A O 1
ATOM 705 N N . TRP A 1 90 ? 6.59 8.195 13.273 1 82.88 90 TRP A N 1
ATOM 706 C CA . TRP A 1 90 ? 5.398 8.43 14.086 1 82.88 90 TRP A CA 1
ATOM 707 C C . TRP A 1 90 ? 5.652 8.047 15.539 1 82.88 90 TRP A C 1
ATOM 709 O O . TRP A 1 90 ? 5.246 8.773 16.453 1 82.88 90 TRP A O 1
ATOM 719 N N . GLU A 1 91 ? 6.301 7.008 15.773 1 84.31 91 GLU A N 1
ATOM 720 C CA . GLU A 1 91 ? 6.578 6.527 17.125 1 84.31 91 GLU A CA 1
ATOM 721 C C . GLU A 1 91 ? 7.613 7.406 17.812 1 84.31 91 GLU A C 1
ATOM 723 O O . GLU A 1 91 ? 7.605 7.531 19.047 1 84.31 91 GLU A O 1
ATOM 728 N N . SER A 1 92 ? 8.461 7.926 17.047 1 83.5 92 SER A N 1
ATOM 729 C CA . SER A 1 92 ? 9.484 8.797 17.609 1 83.5 92 SER A CA 1
ATOM 730 C C . SER A 1 92 ? 8.922 10.164 17.953 1 83.5 92 SER A C 1
ATOM 732 O O . SER A 1 92 ? 9.422 10.836 18.859 1 83.5 92 SER A O 1
ATOM 734 N N . GLY A 1 93 ? 8.039 10.688 17.047 1 69.12 93 GLY A N 1
ATOM 735 C CA . GLY A 1 93 ? 7.406 11.977 17.266 1 69.12 93 GLY A CA 1
ATOM 736 C C . GLY A 1 93 ? 6.488 11.992 18.484 1 69.12 93 GLY A C 1
ATOM 737 O O . GLY A 1 93 ? 6.371 13.008 19.172 1 69.12 93 GLY A O 1
ATOM 738 N N . ILE A 1 94 ? 5.684 11.039 18.766 1 61.09 94 ILE A N 1
ATOM 739 C CA . ILE A 1 94 ? 4.82 10.922 19.938 1 61.09 94 ILE A CA 1
ATOM 740 C C . ILE A 1 94 ? 5.668 10.914 21.203 1 61.09 94 ILE A C 1
ATOM 742 O O . ILE A 1 94 ? 5.289 11.5 22.219 1 61.09 94 ILE A O 1
ATOM 746 N N . ASP A 1 95 ? 6.734 10.234 21.125 1 57.12 95 ASP A N 1
ATOM 747 C CA . ASP A 1 95 ? 7.625 10.234 22.281 1 57.12 95 ASP A CA 1
ATOM 748 C C . ASP A 1 95 ? 8.109 11.648 22.594 1 57.12 95 ASP A C 1
ATOM 750 O O . ASP A 1 95 ? 8.203 12.039 23.766 1 57.12 95 ASP A O 1
ATOM 754 N N . ASN A 1 96 ? 8.281 12.367 21.547 1 49.09 96 ASN A N 1
ATOM 755 C CA . ASN A 1 96 ? 8.828 13.695 21.828 1 49.09 96 ASN A CA 1
ATOM 756 C C . ASN A 1 96 ? 7.758 14.641 22.359 1 49.09 96 ASN A C 1
ATOM 758 O O . ASN A 1 96 ? 8.062 15.602 23.062 1 49.09 96 ASN A O 1
ATOM 762 N N . SER A 1 97 ? 6.457 14.578 21.891 1 49.72 97 SER A N 1
ATOM 763 C CA . SER A 1 97 ? 5.461 15.531 22.375 1 49.72 97 SER A CA 1
ATOM 764 C C . SER A 1 97 ? 5.141 15.305 23.844 1 49.72 97 SER A C 1
ATOM 766 O O . SER A 1 97 ? 4.414 16.094 24.453 1 49.72 97 SER A O 1
ATOM 768 N N . ARG A 1 98 ? 5.305 14.102 24.406 1 48 98 ARG A N 1
ATOM 769 C CA . ARG A 1 98 ? 5.027 13.898 25.828 1 48 98 ARG A CA 1
ATOM 770 C C . ARG A 1 98 ? 6.008 14.688 26.688 1 48 98 ARG A C 1
ATOM 772 O O . ARG A 1 98 ? 5.984 14.586 27.922 1 48 98 ARG A O 1
ATOM 779 N N . ILE A 1 99 ? 6.98 15.164 26.109 1 44.75 99 ILE A N 1
ATOM 780 C CA . ILE A 1 99 ? 7.805 15.977 27 1 44.75 99 ILE A CA 1
ATOM 781 C C . ILE A 1 99 ? 7.043 17.234 27.406 1 44.75 99 ILE A C 1
ATOM 783 O O . ILE A 1 99 ? 6.828 18.125 26.578 1 44.75 99 ILE A O 1
ATOM 787 N N . GLU A 1 100 ? 5.836 17.109 28.078 1 45.22 100 GLU A N 1
ATOM 788 C CA . GLU A 1 100 ? 5.074 18.156 28.766 1 45.22 100 GLU A CA 1
ATOM 789 C C . GLU A 1 100 ? 5.996 19.125 29.484 1 45.22 100 GLU A C 1
ATOM 791 O O . GLU A 1 100 ? 6.961 18.703 30.141 1 45.22 100 GLU A O 1
ATOM 796 N N . PRO A 1 101 ? 5.863 20.406 29.312 1 46.06 101 PRO A N 1
ATOM 797 C CA . PRO A 1 101 ? 6.598 21.484 29.969 1 46.06 101 PRO A CA 1
ATOM 798 C C . PRO A 1 101 ? 6.66 21.328 31.48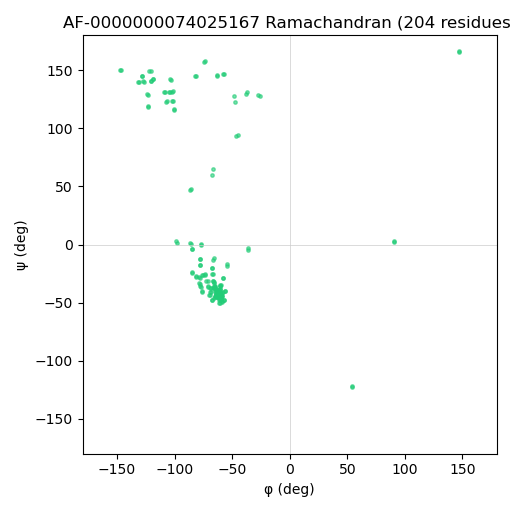4 1 46.06 101 PRO A C 1
ATOM 800 O O . PRO A 1 101 ? 5.746 20.766 32.094 1 46.06 101 PRO A O 1
ATOM 803 N N . PRO A 1 102 ? 7.762 21.375 32.062 1 44.19 102 PRO A N 1
ATOM 804 C CA . PRO A 1 102 ? 7.859 21.359 33.531 1 44.19 102 PRO A CA 1
ATOM 805 C C . PRO A 1 102 ? 6.891 22.328 34.188 1 44.19 102 PRO A C 1
ATOM 807 O O . PRO A 1 102 ? 6.613 23.406 33.656 1 44.19 102 PRO A O 1
ATOM 810 N N . GLU A 1 103 ? 5.66 21.906 34.594 1 45.88 103 GLU A N 1
ATOM 811 C CA . GLU A 1 103 ? 4.871 22.812 35.438 1 45.88 103 GLU A CA 1
ATOM 812 C C . GLU A 1 103 ? 5.77 23.75 36.219 1 45.88 103 GLU A C 1
ATOM 814 O O . GLU A 1 103 ? 6.773 23.312 36.812 1 45.88 103 GLU A O 1
ATOM 819 N N . PRO A 1 104 ? 5.496 25.047 36.125 1 43.16 104 PRO A N 1
ATOM 820 C CA . PRO A 1 104 ? 6.301 25.75 37.125 1 43.16 104 PRO A CA 1
ATOM 821 C C . PRO A 1 104 ? 6.211 25.125 38.5 1 43.16 104 PRO A C 1
ATOM 823 O O . PRO A 1 104 ? 5.223 24.453 38.812 1 43.16 104 PRO A O 1
ATOM 826 N N . MET B 1 1 ? -14.914 -6.531 6.602 1 37.38 1 MET B N 1
ATOM 827 C CA . MET B 1 1 ? -14.742 -6.199 5.191 1 37.38 1 MET B CA 1
ATOM 828 C C . MET B 1 1 ? -13.422 -5.461 4.969 1 37.38 1 MET B C 1
ATOM 830 O O . MET B 1 1 ? -13.094 -4.531 5.707 1 37.38 1 MET B O 1
ATOM 834 N N . PRO B 1 2 ? -12.305 -6.211 4.309 1 52.84 2 PRO B N 1
ATOM 835 C CA . PRO B 1 2 ? -11.023 -5.855 3.688 1 52.84 2 PRO B CA 1
ATOM 836 C C . PRO B 1 2 ? -11.086 -4.535 2.92 1 52.84 2 PRO B C 1
ATOM 838 O O . PRO B 1 2 ? -10.102 -4.137 2.293 1 52.84 2 PRO B O 1
ATOM 841 N N . ARG B 1 3 ? -12.391 -3.936 2.9 1 59.75 3 ARG B N 1
ATOM 842 C CA . ARG B 1 3 ? -12.75 -2.689 2.234 1 59.75 3 ARG B CA 1
ATOM 843 C C . ARG B 1 3 ? -11.852 -1.545 2.684 1 59.75 3 ARG B C 1
ATOM 845 O O . ARG B 1 3 ? -11.516 -0.664 1.891 1 59.75 3 ARG B O 1
ATOM 852 N N . ASP B 1 4 ? -11.312 -1.915 3.764 1 88.31 4 ASP B N 1
ATOM 853 C CA . ASP B 1 4 ? -10.508 -0.832 4.32 1 88.31 4 ASP B CA 1
ATOM 854 C C . ASP B 1 4 ? -9.109 -0.815 3.703 1 88.31 4 ASP B C 1
ATOM 856 O O . ASP B 1 4 ? -8.578 0.251 3.383 1 88.31 4 ASP B O 1
ATOM 860 N N . LEU B 1 5 ? -8.734 -1.989 3.234 1 95.25 5 LEU B N 1
ATOM 861 C CA . LEU B 1 5 ? -7.387 -2.033 2.68 1 95.25 5 LEU B CA 1
ATOM 862 C C . LEU B 1 5 ? -7.367 -1.499 1.251 1 95.25 5 LEU B C 1
ATOM 864 O O . LEU B 1 5 ? -6.391 -0.875 0.83 1 95.25 5 LEU B O 1
ATOM 868 N N . ASN B 1 6 ? -8.609 -1.674 0.582 1 96.88 6 ASN B N 1
ATOM 869 C CA . ASN B 1 6 ? -8.695 -1.16 -0.782 1 96.88 6 ASN B CA 1
ATOM 870 C C . ASN B 1 6 ? -8.523 0.355 -0.822 1 96.88 6 ASN B C 1
ATOM 872 O O . ASN B 1 6 ? -7.727 0.874 -1.604 1 96.88 6 ASN B O 1
ATOM 876 N N . ALA B 1 7 ? -9.164 0.947 0.051 1 97.19 7 ALA B N 1
ATOM 877 C CA . ALA B 1 7 ? -9.148 2.406 0.093 1 97.19 7 ALA B CA 1
ATOM 878 C C . ALA B 1 7 ? -7.793 2.926 0.556 1 97.19 7 ALA B C 1
ATOM 880 O O . ALA B 1 7 ? -7.316 3.959 0.076 1 97.19 7 ALA B O 1
ATOM 881 N N . ILE B 1 8 ? -7.176 2.229 1.465 1 97.69 8 ILE B N 1
ATOM 882 C CA . ILE B 1 8 ? -5.887 2.635 2.016 1 97.69 8 ILE B CA 1
ATOM 883 C C . ILE B 1 8 ? -4.812 2.543 0.936 1 97.69 8 ILE B C 1
ATOM 885 O O . ILE B 1 8 ? -4.082 3.508 0.692 1 97.69 8 ILE B O 1
ATOM 889 N N . PHE B 1 9 ? -4.801 1.415 0.237 1 98 9 PHE B N 1
ATOM 890 C CA . PHE B 1 9 ? -3.832 1.242 -0.837 1 98 9 PHE B CA 1
ATOM 891 C C . PHE B 1 9 ? -4.059 2.268 -1.942 1 98 9 PHE B C 1
ATOM 893 O O . PHE B 1 9 ? -3.105 2.857 -2.453 1 98 9 PHE B O 1
ATOM 900 N N . ALA B 1 10 ? -5.254 2.441 -2.23 1 97.88 10 ALA B N 1
ATOM 901 C CA . ALA B 1 10 ? -5.578 3.395 -3.289 1 97.88 10 ALA B CA 1
ATOM 902 C C . ALA B 1 10 ? -5.145 4.805 -2.908 1 97.88 10 ALA B C 1
ATOM 904 O O . ALA B 1 10 ? -4.578 5.531 -3.73 1 97.88 10 ALA B O 1
ATOM 905 N N . ALA B 1 11 ? -5.391 5.164 -1.751 1 98.19 11 ALA B N 1
ATOM 906 C CA . ALA B 1 11 ? -5.023 6.496 -1.275 1 98.19 11 ALA B CA 1
ATOM 907 C C . ALA B 1 11 ? -3.516 6.707 -1.352 1 98.19 11 ALA B C 1
ATOM 909 O O . ALA B 1 11 ? -3.053 7.781 -1.739 1 98.19 11 ALA B O 1
ATOM 910 N N . LEU B 1 12 ? -2.758 5.723 -1.063 1 97.5 12 LEU B N 1
ATOM 911 C CA . LEU B 1 12 ? -1.308 5.836 -0.959 1 97.5 12 LEU B CA 1
ATOM 912 C C . LEU B 1 12 ? -0.65 5.688 -2.326 1 97.5 12 LEU B C 1
ATOM 914 O O . LEU B 1 12 ? 0.566 5.844 -2.457 1 97.5 12 LEU B O 1
ATOM 918 N N . SER B 1 13 ? -1.486 5.406 -3.352 1 97.81 13 SER B N 1
ATOM 919 C CA . SER B 1 13 ? -0.923 5.211 -4.684 1 97.81 13 SER B CA 1
ATOM 920 C C . SER B 1 13 ? -0.561 6.543 -5.332 1 97.81 13 SER B C 1
ATOM 922 O O . SER B 1 13 ? -0.022 6.574 -6.438 1 97.81 13 SER B O 1
ATOM 924 N N . ASP B 1 14 ? -0.762 7.66 -4.703 1 96.88 14 ASP B N 1
ATOM 925 C CA . ASP B 1 14 ? -0.444 9 -5.18 1 96.88 14 ASP B CA 1
ATOM 926 C C . ASP B 1 14 ? 0.736 9.594 -4.414 1 96.88 14 ASP B C 1
ATOM 928 O O . ASP B 1 14 ? 0.739 9.602 -3.18 1 96.88 14 ASP B O 1
ATOM 932 N N . PRO B 1 15 ? 1.71 10.133 -5.176 1 95.06 15 PRO B N 1
ATOM 933 C CA . PRO B 1 15 ? 2.912 10.625 -4.496 1 95.06 15 PRO B CA 1
ATOM 934 C C . PRO B 1 15 ? 2.629 11.812 -3.588 1 95.06 15 PRO B C 1
ATOM 936 O O . PRO B 1 15 ? 3.271 11.969 -2.545 1 95.06 15 PRO B O 1
ATOM 939 N N . THR B 1 16 ? 1.706 12.641 -3.922 1 94.62 16 THR B N 1
ATOM 940 C CA . THR B 1 16 ? 1.355 13.781 -3.088 1 94.62 16 THR B CA 1
ATOM 941 C C . THR B 1 16 ? 0.771 13.328 -1.756 1 94.62 16 THR B C 1
ATOM 943 O O . THR B 1 16 ? 1.145 13.836 -0.699 1 94.62 16 THR B O 1
ATOM 946 N N . ARG B 1 17 ? -0.099 12.398 -1.868 1 96.88 17 ARG B N 1
ATOM 947 C CA . ARG B 1 17 ? -0.729 11.883 -0.656 1 96.88 17 ARG B CA 1
ATOM 948 C C . ARG B 1 17 ? 0.288 11.18 0.233 1 96.88 17 ARG B C 1
ATOM 950 O O . ARG B 1 17 ? 0.216 11.266 1.46 1 96.88 17 ARG B O 1
ATOM 957 N N . ARG B 1 18 ? 1.265 10.477 -0.383 1 96.44 18 ARG B N 1
ATOM 958 C CA . ARG B 1 18 ? 2.312 9.859 0.427 1 96.44 18 ARG B CA 1
ATOM 959 C C . ARG B 1 18 ? 3.164 10.922 1.114 1 96.44 18 ARG B C 1
ATOM 961 O O . ARG B 1 18 ? 3.566 10.758 2.268 1 96.44 18 ARG B O 1
ATOM 968 N N . THR B 1 19 ? 3.4 11.969 0.452 1 95.12 19 THR B N 1
ATOM 969 C CA . THR B 1 19 ? 4.168 13.055 1.042 1 95.12 19 THR B CA 1
ATOM 970 C C . THR B 1 19 ? 3.424 13.664 2.23 1 95.12 19 THR B C 1
ATOM 972 O O . THR B 1 19 ? 4.031 13.984 3.252 1 95.12 19 THR B O 1
ATOM 975 N N . VAL B 1 20 ? 2.135 13.797 2.115 1 96.5 20 VAL B N 1
ATOM 976 C CA . VAL B 1 20 ? 1.317 14.305 3.215 1 96.5 20 VAL B CA 1
ATOM 977 C C . VAL B 1 20 ? 1.433 13.367 4.418 1 96.5 20 VAL B C 1
ATOM 979 O O . VAL B 1 20 ? 1.591 13.82 5.551 1 96.5 20 VAL B O 1
ATOM 982 N N . ILE B 1 21 ? 1.372 12.047 4.156 1 96.88 21 ILE B N 1
ATOM 983 C CA . ILE B 1 21 ? 1.5 11.062 5.227 1 96.88 21 ILE B CA 1
ATOM 984 C C . ILE B 1 21 ? 2.867 11.203 5.891 1 96.88 21 ILE B C 1
ATOM 986 O O . ILE B 1 21 ? 2.973 11.156 7.117 1 96.88 21 ILE B O 1
ATOM 990 N N . GLU B 1 22 ? 3.895 11.391 5.094 1 95.44 22 GLU B N 1
ATOM 991 C CA . GLU B 1 22 ? 5.25 11.562 5.609 1 95.44 22 GLU B CA 1
ATOM 992 C C . GLU B 1 22 ? 5.344 12.781 6.52 1 95.44 22 GLU B C 1
ATOM 994 O O . GLU B 1 22 ? 6.027 12.75 7.547 1 95.44 22 GLU B O 1
ATOM 999 N N . GLN B 1 23 ? 4.711 13.812 6.188 1 95.19 23 GLN B N 1
ATOM 1000 C CA . GLN B 1 23 ? 4.707 15.031 6.988 1 95.19 23 GLN B CA 1
ATOM 1001 C C . GLN B 1 23 ? 3.955 14.828 8.297 1 95.19 23 GLN B C 1
ATOM 1003 O O . GLN B 1 23 ? 4.43 15.234 9.367 1 95.19 23 GLN B O 1
ATOM 1008 N N . LEU B 1 24 ? 2.889 14.156 8.219 1 95.94 24 LEU B N 1
ATOM 1009 C CA . LEU B 1 24 ? 2.039 13.969 9.391 1 95.94 24 LEU B CA 1
ATOM 1010 C C . LEU B 1 24 ? 2.646 12.953 10.344 1 95.94 24 LEU B C 1
ATOM 1012 O O . LEU B 1 24 ? 2.312 12.93 11.531 1 95.94 24 LEU B O 1
ATOM 1016 N N . ALA B 1 25 ? 3.432 12.086 9.789 1 94.94 25 ALA B N 1
ATOM 1017 C CA . ALA B 1 25 ? 4.137 11.141 10.648 1 94.94 25 ALA B CA 1
ATOM 1018 C C . ALA B 1 25 ? 5.012 11.867 11.672 1 94.94 25 ALA B C 1
ATOM 1020 O O . ALA B 1 25 ? 5.23 11.367 12.773 1 94.94 25 ALA B O 1
ATOM 1021 N N . LYS B 1 26 ? 5.461 13.008 11.305 1 94 26 LYS B N 1
ATOM 1022 C CA . LYS B 1 26 ? 6.312 13.805 12.18 1 94 26 LYS B CA 1
ATOM 1023 C C . LYS B 1 26 ? 5.488 14.508 13.258 1 94 26 LYS B C 1
ATOM 1025 O O . LYS B 1 26 ? 6.039 15.008 14.242 1 94 26 LYS B O 1
ATOM 1030 N N . GLY B 1 27 ? 4.188 14.602 13.031 1 94.38 27 GLY B N 1
ATOM 1031 C CA . GLY B 1 27 ? 3.277 15.25 13.961 1 94.38 27 GLY B CA 1
ATOM 1032 C C . GLY B 1 27 ? 2.119 15.945 13.281 1 94.38 27 GLY B C 1
ATOM 1033 O O . GLY B 1 27 ? 2.125 16.125 12.055 1 94.38 27 GLY B O 1
ATOM 1034 N N . PRO B 1 28 ? 1.129 16.312 14.07 1 95.94 28 PRO B N 1
ATOM 1035 C CA . PRO B 1 28 ? -0.011 17.031 13.508 1 95.94 28 PRO B CA 1
ATOM 1036 C C . PRO B 1 28 ? 0.4 18.328 12.82 1 95.94 28 PRO B C 1
ATOM 1038 O O . PRO B 1 28 ? 1.354 18.984 13.25 1 95.94 28 PRO B O 1
ATOM 1041 N N . ALA B 1 29 ? -0.273 18.703 11.789 1 96.44 29 ALA B N 1
ATOM 1042 C CA . ALA B 1 29 ? 0.014 19.922 11.039 1 96.44 29 ALA B CA 1
ATOM 1043 C C . ALA B 1 29 ? -1.265 20.516 10.469 1 96.44 29 ALA B C 1
ATOM 1045 O O . ALA B 1 29 ? -2.209 19.797 10.141 1 96.44 29 ALA B O 1
ATOM 1046 N N . SER B 1 30 ? -1.264 21.781 10.336 1 96.94 30 SER B N 1
ATOM 1047 C CA . SER B 1 30 ? -2.416 22.453 9.75 1 96.94 30 SER B CA 1
ATOM 1048 C C . SER B 1 30 ? -2.473 22.234 8.242 1 96.94 30 SER B C 1
ATOM 1050 O O . SER B 1 30 ? -1.451 21.953 7.609 1 96.94 30 SER B O 1
ATOM 1052 N N . VAL B 1 31 ? -3.635 22.375 7.676 1 96.19 31 VAL B N 1
ATOM 1053 C CA . VAL B 1 31 ? -3.824 22.281 6.234 1 96.19 31 VAL B CA 1
ATOM 1054 C C . VAL B 1 31 ? -2.918 23.281 5.52 1 96.19 31 VAL B C 1
ATOM 1056 O O . VAL B 1 31 ? -2.307 22.953 4.5 1 96.19 31 VAL B O 1
ATOM 1059 N N . THR B 1 32 ? -2.822 24.484 6.125 1 94 32 THR B N 1
ATOM 1060 C CA . THR B 1 32 ? -2 25.531 5.531 1 94 32 THR B CA 1
ATOM 1061 C C . THR B 1 32 ? -0.53 25.125 5.512 1 94 32 THR B C 1
ATOM 1063 O O . THR B 1 32 ? 0.164 25.328 4.516 1 94 32 THR B O 1
ATOM 1066 N N . THR B 1 33 ? -0.038 24.562 6.625 1 94.19 33 THR B N 1
ATOM 1067 C CA . THR B 1 33 ? 1.342 24.109 6.715 1 94.19 33 THR B CA 1
ATOM 1068 C C . THR B 1 33 ? 1.6 22.984 5.711 1 94.19 33 THR B C 1
ATOM 1070 O O . THR B 1 33 ? 2.613 22.984 5.012 1 94.19 33 THR B O 1
ATOM 1073 N N . LEU B 1 34 ? 0.711 22.047 5.613 1 95.31 34 LEU B N 1
ATOM 1074 C CA . LEU B 1 34 ? 0.85 20.922 4.699 1 95.31 34 LEU B CA 1
ATOM 1075 C C . LEU B 1 34 ? 0.856 21.391 3.248 1 95.31 34 LEU B C 1
ATOM 1077 O O . LEU B 1 34 ? 1.679 20.938 2.447 1 95.31 34 LEU B O 1
ATOM 1081 N N . ALA B 1 35 ? -0.01 22.344 2.918 1 93.44 35 ALA B N 1
ATOM 1082 C CA . ALA B 1 35 ? -0.193 22.797 1.544 1 93.44 35 ALA B CA 1
ATOM 1083 C C . ALA B 1 35 ? 0.991 23.641 1.084 1 93.44 35 ALA B C 1
ATOM 1085 O O . ALA B 1 35 ? 1.275 23.734 -0.113 1 93.44 35 ALA B O 1
ATOM 1086 N N . SER B 1 36 ? 1.681 24.266 2.029 1 90.25 36 SER B N 1
ATOM 1087 C CA . SER B 1 36 ? 2.766 25.188 1.711 1 90.25 36 SER B CA 1
ATOM 1088 C C . SER B 1 36 ? 3.953 24.453 1.095 1 90.25 36 SER B C 1
ATOM 1090 O O . SER B 1 36 ? 4.777 25.062 0.411 1 90.25 36 SER B O 1
ATOM 1092 N N . ASP B 1 37 ? 4 23.219 1.304 1 82.62 37 ASP B N 1
ATOM 1093 C CA . ASP B 1 37 ? 5.121 22.406 0.83 1 82.62 37 ASP B CA 1
ATOM 1094 C C . ASP B 1 37 ? 4.898 21.938 -0.606 1 82.62 37 ASP B C 1
ATOM 1096 O O . ASP B 1 37 ? 5.773 21.312 -1.205 1 82.62 37 ASP B O 1
ATOM 1100 N N . TYR B 1 38 ? 3.766 22.344 -1.213 1 83.62 38 TYR B N 1
ATOM 1101 C CA . TYR B 1 38 ? 3.416 21.844 -2.539 1 83.62 38 TYR B CA 1
ATOM 1102 C C . TYR B 1 38 ? 3.117 23 -3.49 1 83.62 38 TYR B C 1
ATOM 1104 O O . TYR B 1 38 ? 2.637 24.047 -3.066 1 83.62 38 TYR B O 1
ATOM 1112 N N . ASP B 1 39 ? 3.592 22.766 -4.645 1 84.25 39 ASP B N 1
ATOM 1113 C CA . ASP B 1 39 ? 3.225 23.688 -5.715 1 84.25 39 ASP B CA 1
ATOM 1114 C C . ASP B 1 39 ? 1.903 23.281 -6.363 1 84.25 39 ASP B C 1
ATOM 1116 O O . ASP B 1 39 ? 1.849 23.031 -7.566 1 84.25 39 ASP B O 1
ATOM 1120 N N . ILE B 1 40 ? 0.96 23 -5.621 1 82.38 40 ILE B N 1
ATOM 1121 C CA . ILE B 1 40 ? -0.352 22.594 -6.105 1 82.38 40 ILE B CA 1
ATOM 1122 C C . ILE B 1 40 ? -1.418 23.562 -5.602 1 82.38 40 ILE B C 1
ATOM 1124 O O . ILE B 1 40 ? -1.251 24.188 -4.551 1 82.38 40 ILE B O 1
ATOM 1128 N N . ALA B 1 41 ? -2.418 23.703 -6.398 1 90 41 ALA B N 1
ATOM 1129 C CA . ALA B 1 41 ? -3.551 24.547 -6.012 1 90 41 ALA B CA 1
ATOM 1130 C C . ALA B 1 41 ? -4.242 23.984 -4.77 1 90 41 ALA B C 1
ATOM 1132 O O . ALA B 1 41 ? -4.316 22.781 -4.586 1 90 41 ALA B O 1
ATOM 1133 N N . LEU B 1 42 ? -4.707 24.875 -3.969 1 91.38 42 LEU B N 1
ATOM 1134 C CA . LEU B 1 42 ? -5.348 24.516 -2.709 1 91.38 42 LEU B CA 1
ATOM 1135 C C . LEU B 1 42 ? -6.543 23.594 -2.949 1 91.38 42 LEU B C 1
ATOM 1137 O O . LEU B 1 42 ? -6.719 22.609 -2.246 1 91.38 42 LEU B O 1
ATOM 1141 N N . PRO B 1 43 ? -7.359 23.844 -3.982 1 94.31 43 PRO B N 1
ATOM 1142 C CA . PRO B 1 43 ? -8.477 22.922 -4.207 1 94.31 43 PRO B CA 1
ATOM 1143 C C . PRO B 1 43 ? -8.023 21.5 -4.508 1 94.31 43 PRO B C 1
ATOM 1145 O O . PRO B 1 43 ? -8.656 20.547 -4.07 1 94.31 43 PRO B O 1
ATOM 1148 N N . THR B 1 44 ? -6.996 21.391 -5.285 1 95.44 44 THR B N 1
ATOM 1149 C CA . THR B 1 44 ? -6.426 20.078 -5.594 1 95.44 44 THR B CA 1
ATOM 1150 C C . THR B 1 44 ? -5.875 19.422 -4.336 1 95.44 44 THR B C 1
ATOM 1152 O O . THR B 1 44 ? -6.113 18.234 -4.098 1 95.44 44 THR B O 1
ATOM 1155 N N . PHE B 1 45 ? -5.203 20.203 -3.613 1 96.06 45 PHE B N 1
ATOM 1156 C CA . PHE B 1 45 ? -4.68 19.688 -2.352 1 96.06 45 PHE B CA 1
ATOM 1157 C C . PHE B 1 45 ? -5.816 19.203 -1.454 1 96.06 45 PHE B C 1
ATOM 1159 O O . PHE B 1 45 ? -5.711 18.141 -0.826 1 96.06 45 PHE B O 1
ATOM 1166 N N . MET B 1 46 ? -6.84 19.922 -1.358 1 96.81 46 MET B N 1
ATOM 1167 C CA . MET B 1 46 ? -7.988 19.562 -0.531 1 96.81 46 MET B CA 1
ATOM 1168 C C . MET B 1 46 ? -8.609 18.25 -0.994 1 96.81 46 MET B C 1
ATOM 1170 O O . MET B 1 46 ? -9.086 17.469 -0.176 1 96.81 46 MET B O 1
ATOM 1174 N N . ARG B 1 47 ? -8.586 18.062 -2.271 1 97.5 47 ARG B N 1
ATOM 1175 C CA . ARG B 1 47 ? -9.078 16.781 -2.797 1 97.5 47 ARG B CA 1
ATOM 1176 C C . ARG B 1 47 ? -8.211 15.625 -2.312 1 97.5 47 ARG B C 1
ATOM 1178 O O . ARG B 1 47 ? -8.727 14.57 -1.933 1 97.5 47 ARG B O 1
ATOM 1185 N N . HIS B 1 48 ? -6.914 15.844 -2.363 1 97.56 48 HIS B N 1
ATOM 1186 C CA . HIS B 1 48 ? -6.02 14.82 -1.837 1 97.56 48 HIS B CA 1
ATOM 1187 C C . HIS B 1 48 ? -6.293 14.555 -0.361 1 97.56 48 HIS B C 1
ATOM 1189 O O . HIS B 1 48 ? -6.316 13.398 0.073 1 97.56 48 HIS B O 1
ATOM 1195 N N . LEU B 1 49 ? -6.449 15.578 0.355 1 97.62 49 LEU B N 1
ATOM 1196 C CA . LEU B 1 49 ? -6.715 15.445 1.783 1 97.62 49 LEU B CA 1
ATOM 1197 C C . LEU B 1 49 ? -8.023 14.703 2.027 1 97.62 49 LEU B C 1
ATOM 1199 O O . LEU B 1 49 ? -8.109 13.875 2.938 1 97.62 49 LEU B O 1
ATOM 1203 N N . LYS B 1 50 ? -9.023 15.008 1.262 1 98.25 50 LYS B N 1
ATOM 1204 C CA . LYS B 1 50 ? -10.305 14.328 1.385 1 98.25 50 LYS B CA 1
ATOM 1205 C C . LYS B 1 50 ? -10.164 12.836 1.13 1 98.25 50 LYS B C 1
ATOM 1207 O O . LYS B 1 50 ? -10.766 12.016 1.831 1 98.25 50 LYS B O 1
ATOM 1212 N N . ILE B 1 51 ? -9.422 12.469 0.165 1 98.12 51 ILE B N 1
ATOM 1213 C CA . ILE B 1 51 ? -9.172 11.07 -0.139 1 98.12 51 ILE B CA 1
ATOM 1214 C C . ILE B 1 51 ? -8.484 10.398 1.046 1 98.12 51 ILE B C 1
ATOM 1216 O O . ILE B 1 51 ? -8.844 9.289 1.44 1 98.12 51 ILE B O 1
ATOM 1220 N N . LEU B 1 52 ? -7.531 11.07 1.627 1 98 52 LEU B N 1
ATOM 1221 C CA . LEU B 1 52 ? -6.832 10.539 2.793 1 98 52 LEU B CA 1
ATOM 1222 C C . LEU B 1 52 ? -7.781 10.398 3.979 1 98 52 LEU B C 1
ATOM 1224 O O . LEU B 1 52 ? -7.699 9.43 4.73 1 98 52 LEU B O 1
ATOM 1228 N N . GLU B 1 53 ? -8.672 11.328 4.113 1 97.75 53 GLU B N 1
ATOM 1229 C CA . GLU B 1 53 ? -9.656 11.289 5.191 1 97.75 53 GLU B CA 1
ATOM 1230 C C . GLU B 1 53 ? -10.664 10.164 4.977 1 97.75 53 GLU B C 1
ATOM 1232 O O . GLU B 1 53 ? -10.984 9.422 5.906 1 97.75 53 GLU B O 1
ATOM 1237 N N . THR B 1 54 ? -11.133 10.016 3.77 1 97 54 THR B N 1
ATOM 1238 C CA . THR B 1 54 ? -12.141 9.008 3.438 1 97 54 THR B CA 1
ATOM 1239 C C . THR B 1 54 ? -11.57 7.602 3.598 1 97 54 THR B C 1
ATOM 1241 O O . THR B 1 54 ? -12.289 6.676 3.979 1 97 54 THR B O 1
ATOM 1244 N N . SER B 1 55 ? -10.281 7.43 3.367 1 97 55 SER B N 1
ATOM 1245 C CA . SER B 1 55 ? -9.617 6.141 3.525 1 97 55 SER B CA 1
ATOM 1246 C C . SER B 1 55 ? -9.352 5.832 4.996 1 97 55 SER B C 1
ATOM 1248 O O . SER B 1 55 ? -8.922 4.727 5.336 1 97 55 SER B O 1
ATOM 1250 N N . GLY B 1 56 ? -9.508 6.848 5.844 1 96.81 56 GLY B N 1
ATOM 1251 C CA . GLY B 1 56 ? -9.305 6.676 7.273 1 96.81 56 GLY B CA 1
ATOM 1252 C C . GLY B 1 56 ? -7.875 6.957 7.707 1 96.81 56 GLY B C 1
ATOM 1253 O O . GLY B 1 56 ? -7.555 6.863 8.891 1 96.81 56 GLY B O 1
ATOM 1254 N N . LEU B 1 57 ? -6.988 7.352 6.848 1 96.88 57 LEU B N 1
ATOM 1255 C CA . LEU B 1 57 ? -5.57 7.539 7.133 1 96.88 57 LEU B CA 1
ATOM 1256 C C . LEU B 1 57 ? -5.332 8.844 7.883 1 96.88 57 LEU B C 1
ATOM 1258 O O . LEU B 1 57 ? -4.363 8.969 8.633 1 96.88 57 LEU B O 1
ATOM 1262 N N . VAL B 1 58 ? -6.234 9.82 7.633 1 97.44 58 VAL B N 1
ATOM 1263 C CA . VAL B 1 58 ? -6.062 11.156 8.203 1 97.44 58 VAL B CA 1
ATOM 1264 C C . VAL B 1 58 ? -7.363 11.609 8.859 1 97.44 58 VAL B C 1
ATOM 1266 O O . VAL B 1 58 ? -8.453 11.312 8.359 1 97.44 58 VAL B O 1
ATOM 1269 N N . ARG B 1 59 ? -7.23 12.188 9.898 1 97.81 59 ARG B N 1
ATOM 1270 C CA . ARG B 1 59 ? -8.344 12.875 10.555 1 97.81 59 ARG B CA 1
ATOM 1271 C C . ARG B 1 59 ? -8.047 14.359 10.719 1 97.81 59 ARG B C 1
ATOM 1273 O O . ARG B 1 59 ? -6.91 14.75 11 1 97.81 59 ARG B O 1
ATOM 1280 N N . SER B 1 60 ? -9.047 15.141 10.516 1 97.19 60 SER B N 1
ATOM 1281 C CA . SER B 1 60 ? -8.875 16.578 10.672 1 97.19 60 SER B CA 1
ATOM 1282 C C . SER B 1 60 ? -9.781 17.125 11.773 1 97.19 60 SER B C 1
ATOM 1284 O O . SER B 1 60 ? -10.906 16.656 11.945 1 97.19 60 SER B O 1
ATOM 1286 N N . VAL B 1 61 ? -9.281 18.062 12.5 1 96.94 61 VAL B N 1
ATOM 1287 C CA . VAL B 1 61 ? -10.023 18.766 13.539 1 96.94 61 VAL B CA 1
ATOM 1288 C C . VAL B 1 61 ? -9.992 20.266 13.273 1 96.94 61 VAL B C 1
ATOM 1290 O O . VAL B 1 61 ? -8.922 20.844 13.023 1 96.94 61 VAL B O 1
ATOM 1293 N N . LYS B 1 62 ? -11.133 20.828 13.305 1 96 62 LYS B N 1
ATOM 1294 C CA . LYS B 1 62 ? -11.219 22.266 13.07 1 96 62 LYS B CA 1
ATOM 1295 C C . LYS B 1 62 ? -11.391 23.031 14.383 1 96 62 LYS B C 1
ATOM 1297 O O . LYS B 1 62 ? -12.273 22.703 15.18 1 96 62 LYS B O 1
ATOM 1302 N N . LYS B 1 63 ? -10.508 23.953 14.656 1 96 63 LYS B N 1
ATOM 1303 C CA . LYS B 1 63 ? -10.609 24.906 15.75 1 96 63 LYS B CA 1
ATOM 1304 C C . LYS B 1 63 ? -10.531 26.344 15.234 1 96 63 LYS B C 1
ATOM 1306 O O . LYS B 1 63 ? -9.469 26.812 14.836 1 96 63 LYS B O 1
ATOM 1311 N N . GLY B 1 64 ? -11.578 27.047 15.461 1 96.5 64 GLY B N 1
ATOM 1312 C CA . GLY B 1 64 ? -11.617 28.344 14.82 1 96.5 64 GLY B CA 1
ATOM 1313 C C . GLY B 1 64 ? -11.398 28.281 13.32 1 96.5 64 GLY B C 1
ATOM 1314 O O . GLY B 1 64 ? -12.141 27.609 12.609 1 96.5 64 GLY B O 1
ATOM 1315 N N . ARG B 1 65 ? -10.367 28.984 12.82 1 94.5 65 ARG B N 1
ATOM 1316 C CA . ARG B 1 65 ? -10.094 29.016 11.383 1 94.5 65 ARG B CA 1
ATOM 1317 C C . ARG B 1 65 ? -9 28.031 11.008 1 94.5 65 ARG B C 1
ATOM 1319 O O . ARG B 1 65 ? -8.602 27.938 9.844 1 94.5 65 ARG B O 1
ATOM 1326 N N . VAL B 1 66 ? -8.539 27.281 12 1 96.06 66 VAL B N 1
ATOM 1327 C CA . VAL B 1 66 ? -7.398 26.406 11.75 1 96.06 66 VAL B CA 1
ATOM 1328 C C . VAL B 1 66 ? -7.863 24.953 11.711 1 96.06 66 VAL B C 1
ATOM 1330 O O . VAL B 1 66 ? -8.508 24.484 12.648 1 96.06 66 VAL B O 1
ATOM 1333 N N . ARG B 1 67 ? -7.586 24.312 10.594 1 97.06 67 ARG B N 1
ATOM 1334 C CA . ARG B 1 67 ? -7.82 22.875 10.453 1 97.06 67 ARG B CA 1
ATOM 1335 C C . ARG B 1 67 ? -6.527 22.094 10.625 1 97.06 67 ARG B C 1
ATOM 1337 O O . ARG B 1 67 ? -5.598 22.234 9.82 1 97.06 67 ARG B O 1
ATOM 1344 N N . THR B 1 68 ? -6.508 21.234 11.727 1 98 68 THR B N 1
ATOM 1345 C CA . THR B 1 68 ? -5.316 20.453 12.031 1 98 68 THR B CA 1
ATOM 1346 C C . THR B 1 68 ? -5.516 19 11.633 1 98 68 THR B C 1
ATOM 1348 O O . THR B 1 68 ? -6.535 18.391 11.969 1 98 68 THR B O 1
ATOM 1351 N N . CYS B 1 69 ? -4.562 18.469 10.93 1 98.06 69 CYS B N 1
ATOM 1352 C CA . CYS B 1 69 ? -4.621 17.109 10.438 1 98.06 69 CYS B CA 1
ATOM 1353 C C . CYS B 1 69 ? -3.74 16.188 11.281 1 98.06 69 CYS B C 1
ATOM 1355 O O . CYS B 1 69 ? -2.641 16.578 11.68 1 98.06 69 CYS B O 1
ATOM 1357 N N . HIS B 1 70 ? -4.289 14.977 11.477 1 96.75 70 HIS B N 1
ATOM 1358 C CA . HIS B 1 70 ? -3.611 13.906 12.203 1 96.75 70 HIS B CA 1
ATOM 1359 C C . HIS B 1 70 ? -3.594 12.617 11.398 1 96.75 70 HIS B C 1
ATOM 1361 O O . HIS B 1 70 ? -4.543 12.312 10.672 1 96.75 70 HIS B O 1
ATOM 1367 N N . ILE B 1 71 ? -2.531 11.93 11.57 1 95.38 71 ILE B N 1
ATOM 1368 C CA . ILE B 1 71 ? -2.514 10.594 10.992 1 95.38 71 ILE B CA 1
ATOM 1369 C C . ILE B 1 71 ? -3.225 9.617 11.93 1 95.38 71 ILE B C 1
ATOM 1371 O O . ILE B 1 71 ? -3.188 9.781 13.148 1 95.38 71 ILE B O 1
ATOM 1375 N N . GLU B 1 72 ? -3.883 8.703 11.352 1 93.62 72 GLU B N 1
ATOM 1376 C CA . GLU B 1 72 ? -4.52 7.641 12.125 1 93.62 72 GLU B CA 1
ATOM 1377 C C . GLU B 1 72 ? -3.699 6.352 12.07 1 93.62 72 GLU B C 1
ATOM 1379 O O . GLU B 1 72 ? -3.352 5.879 10.984 1 93.62 72 GLU B O 1
ATOM 1384 N N . ALA B 1 73 ? -3.484 5.77 13.219 1 89.56 73 ALA B N 1
ATOM 1385 C CA . ALA B 1 73 ? -2.584 4.625 13.328 1 89.56 73 ALA B CA 1
ATOM 1386 C C . ALA B 1 73 ? -3.264 3.342 12.859 1 89.56 73 ALA B C 1
ATOM 1388 O O . ALA B 1 73 ? -2.621 2.471 12.273 1 89.56 73 ALA B O 1
ATOM 1389 N N . ALA B 1 74 ? -4.562 3.287 13.109 1 92.81 74 ALA B N 1
ATOM 1390 C CA . ALA B 1 74 ? -5.262 2.016 12.93 1 92.81 74 ALA B CA 1
ATOM 1391 C C . ALA B 1 74 ? -5.168 1.537 11.484 1 92.81 74 ALA B C 1
ATOM 1393 O O . ALA B 1 74 ? -4.762 0.403 11.227 1 92.81 74 ALA B O 1
ATOM 1394 N N . PRO B 1 75 ? -5.496 2.428 10.547 1 93.25 75 PRO B N 1
ATOM 1395 C CA . PRO B 1 75 ? -5.398 1.97 9.156 1 93.25 75 PRO B CA 1
ATOM 1396 C C . PRO B 1 75 ? -3.967 1.66 8.734 1 93.25 75 PRO B C 1
ATOM 1398 O O . PRO B 1 75 ? -3.736 0.742 7.941 1 93.25 75 PRO B O 1
ATOM 1401 N N . MET B 1 76 ? -3.049 2.412 9.203 1 90.38 76 MET B N 1
ATOM 1402 C CA . MET B 1 76 ? -1.64 2.166 8.914 1 90.38 76 MET B CA 1
ATOM 1403 C C . MET B 1 76 ? -1.204 0.808 9.461 1 90.38 76 MET B C 1
ATOM 1405 O O . MET B 1 76 ? -0.482 0.069 8.789 1 90.38 76 MET B O 1
ATOM 1409 N N . MET B 1 77 ? -1.713 0.486 10.641 1 92.31 77 MET B N 1
ATOM 1410 C CA . MET B 1 77 ? -1.388 -0.792 11.266 1 92.31 77 MET B CA 1
ATOM 1411 C C . MET B 1 77 ? -2.008 -1.951 10.5 1 92.31 77 MET B C 1
ATOM 1413 O O . MET B 1 77 ? -1.413 -3.025 10.398 1 92.31 77 MET B O 1
ATOM 1417 N N . GLU B 1 78 ? -3.162 -1.73 10.016 1 94 78 GLU B N 1
ATOM 1418 C CA . GLU B 1 78 ? -3.816 -2.754 9.211 1 94 78 GLU B CA 1
ATOM 1419 C C . GLU B 1 78 ? -3.006 -3.068 7.953 1 94 78 GLU B C 1
ATOM 1421 O O . GLU B 1 78 ? -2.803 -4.238 7.617 1 94 78 GLU B O 1
ATOM 1426 N N . LEU B 1 79 ? -2.605 -2.029 7.289 1 95 79 LEU B N 1
ATOM 1427 C CA . LEU B 1 79 ? -1.77 -2.172 6.102 1 95 79 LEU B CA 1
ATOM 1428 C C . LEU B 1 79 ? -0.463 -2.883 6.438 1 95 79 LEU B C 1
ATOM 1430 O O . LEU B 1 79 ? -0.067 -3.824 5.75 1 95 79 LEU B O 1
ATOM 1434 N N . GLN B 1 80 ? 0.151 -2.465 7.484 1 93.56 80 GLN B N 1
ATOM 1435 C CA . GLN B 1 80 ? 1.401 -3.068 7.934 1 93.56 80 GLN B CA 1
ATOM 1436 C C . GLN B 1 80 ? 1.208 -4.539 8.281 1 93.56 80 GLN B C 1
ATOM 1438 O O . GLN B 1 80 ? 2.064 -5.375 7.977 1 93.56 80 GLN B O 1
ATOM 1443 N N . GLY B 1 81 ? 0.167 -4.824 8.953 1 94.81 81 GLY B N 1
ATOM 1444 C CA . GLY B 1 81 ? -0.117 -6.203 9.32 1 94.81 81 GLY B CA 1
ATOM 1445 C C . GLY B 1 81 ? -0.255 -7.121 8.117 1 94.81 81 GLY B C 1
ATOM 1446 O O . GLY B 1 81 ? 0.281 -8.234 8.117 1 94.81 81 GLY B O 1
ATOM 1447 N N . TRP B 1 82 ? -1.006 -6.707 7.219 1 96.12 82 TRP B N 1
ATOM 1448 C CA . TRP B 1 82 ? -1.175 -7.504 6.008 1 96.12 82 TRP B CA 1
ATOM 1449 C C . TRP B 1 82 ? 0.169 -7.758 5.332 1 96.12 82 TRP B C 1
ATOM 1451 O O . TRP B 1 82 ? 0.474 -8.891 4.949 1 96.12 82 TRP B O 1
ATOM 1461 N N . LEU B 1 83 ? 0.958 -6.73 5.16 1 94.44 83 LEU B N 1
ATOM 1462 C CA . LEU B 1 83 ? 2.26 -6.84 4.512 1 94.44 83 LEU B CA 1
ATOM 1463 C C . LEU B 1 83 ? 3.176 -7.785 5.285 1 94.44 83 LEU B C 1
ATOM 1465 O O . LEU B 1 83 ? 3.873 -8.609 4.688 1 94.44 83 LEU B O 1
ATOM 1469 N N . GLU B 1 84 ? 3.174 -7.613 6.566 1 92.94 84 GLU B N 1
ATOM 1470 C CA . GLU B 1 84 ? 4.004 -8.461 7.41 1 92.94 84 GLU B CA 1
ATOM 1471 C C . GLU B 1 84 ? 3.605 -9.93 7.281 1 92.94 84 GLU B C 1
ATOM 1473 O O . GLU B 1 84 ? 4.465 -10.812 7.262 1 92.94 84 GLU B O 1
ATOM 1478 N N . TRP B 1 85 ? 2.342 -10.164 7.238 1 93.88 85 TRP B N 1
ATOM 1479 C CA . TRP B 1 85 ? 1.857 -11.531 7.062 1 93.88 85 TRP B CA 1
ATOM 1480 C C . TRP B 1 85 ? 2.352 -12.117 5.746 1 93.88 85 TRP B C 1
ATOM 1482 O O . TRP B 1 85 ? 2.828 -13.258 5.707 1 93.88 85 TRP B O 1
ATOM 1492 N N . GLN B 1 86 ? 2.283 -11.383 4.66 1 93.25 86 GLN B N 1
ATOM 1493 C CA . GLN B 1 86 ? 2.746 -11.875 3.369 1 93.25 86 GLN B CA 1
ATOM 1494 C C . GLN B 1 86 ? 4.234 -12.203 3.404 1 93.25 86 GLN B C 1
ATOM 1496 O O . GLN B 1 86 ? 4.668 -13.219 2.855 1 93.25 86 GLN B O 1
ATOM 1501 N N . ARG B 1 87 ? 4.98 -11.312 4.012 1 89.19 87 ARG B N 1
ATOM 1502 C CA . ARG B 1 87 ? 6.422 -11.516 4.105 1 89.19 87 ARG B CA 1
ATOM 1503 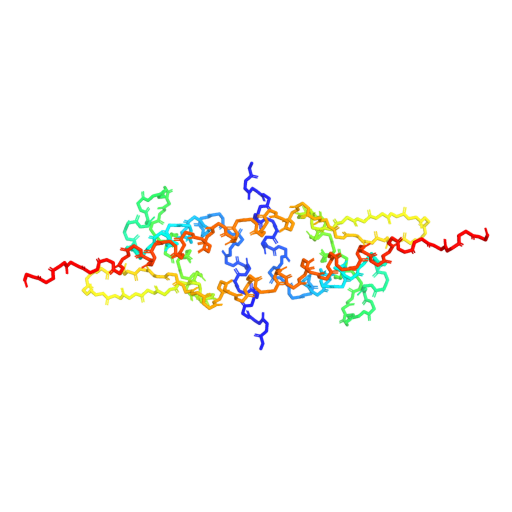C C . ARG B 1 87 ? 6.746 -12.789 4.879 1 89.19 87 ARG B C 1
ATOM 1505 O O . ARG B 1 87 ? 7.621 -13.555 4.477 1 89.19 87 ARG B O 1
ATOM 1512 N N . ARG B 1 88 ? 6.078 -13.023 5.914 1 91.44 88 ARG B N 1
ATOM 1513 C CA . ARG B 1 88 ? 6.312 -14.211 6.734 1 91.44 88 ARG B CA 1
ATOM 1514 C C . ARG B 1 88 ? 5.996 -15.484 5.961 1 91.44 88 ARG B C 1
ATOM 1516 O O . ARG B 1 88 ? 6.742 -16.453 6.035 1 91.44 88 ARG B O 1
ATOM 1523 N N . VAL B 1 89 ? 4.949 -15.461 5.266 1 89.69 89 VAL B N 1
ATOM 1524 C CA . VAL B 1 89 ? 4.547 -16.625 4.469 1 89.69 89 VAL B CA 1
ATOM 1525 C C . VAL B 1 89 ? 5.609 -16.906 3.41 1 89.69 89 VAL B C 1
ATOM 1527 O O . VAL B 1 89 ? 6.016 -18.062 3.229 1 89.69 89 VAL B O 1
ATOM 1530 N N . TRP B 1 90 ? 5.988 -15.82 2.803 1 82.81 90 TRP B N 1
ATOM 1531 C CA . TRP B 1 90 ? 6.996 -15.945 1.757 1 82.81 90 TRP B CA 1
ATOM 1532 C C . TRP B 1 90 ? 8.305 -16.484 2.324 1 82.81 90 TRP B C 1
ATOM 1534 O O . TRP B 1 90 ? 8.945 -17.344 1.716 1 82.81 90 TRP B O 1
ATOM 1544 N N . GLU B 1 91 ? 8.695 -16.047 3.43 1 84.31 91 GLU B N 1
ATOM 1545 C CA . GLU B 1 91 ? 9.938 -16.469 4.062 1 84.31 91 GLU B CA 1
ATOM 1546 C C . GLU B 1 91 ? 9.844 -17.906 4.578 1 84.31 91 GLU B C 1
ATOM 1548 O O . GLU B 1 91 ? 10.844 -18.625 4.641 1 84.31 91 GLU B O 1
ATOM 1553 N N . SER B 1 92 ? 8.688 -18.25 4.957 1 83.44 92 SER B N 1
ATOM 1554 C CA . SER B 1 92 ? 8.477 -19.609 5.457 1 83.44 92 SER B CA 1
ATOM 1555 C C . SER B 1 92 ? 8.43 -20.609 4.316 1 83.44 92 SER B C 1
ATOM 1557 O O . SER B 1 92 ? 8.781 -21.781 4.504 1 83.44 92 SER B O 1
ATOM 1559 N N . GLY B 1 93 ? 7.758 -20.203 3.199 1 69.75 93 GLY B N 1
ATOM 1560 C CA . GLY B 1 93 ? 7.664 -21.062 2.027 1 69.75 93 GLY B CA 1
ATOM 1561 C C . GLY B 1 93 ? 9.008 -21.328 1.376 1 69.75 93 GLY B C 1
ATOM 1562 O O . GLY B 1 93 ? 9.242 -22.422 0.845 1 69.75 93 GLY B O 1
ATOM 1563 N N . ILE B 1 94 ? 9.914 -20.422 1.242 1 61.62 94 ILE B N 1
ATOM 1564 C CA . ILE B 1 94 ? 11.258 -20.594 0.697 1 61.62 94 ILE B CA 1
ATOM 1565 C C . ILE B 1 94 ? 12.055 -21.562 1.577 1 61.62 94 ILE B C 1
ATOM 1567 O O . ILE B 1 94 ? 12.812 -22.391 1.072 1 61.62 94 ILE B O 1
ATOM 1571 N N . ASP B 1 95 ? 11.883 -21.375 2.818 1 57.69 95 ASP B N 1
ATOM 1572 C CA . ASP B 1 95 ? 12.562 -22.297 3.717 1 57.69 95 ASP B CA 1
ATOM 1573 C C . ASP B 1 95 ? 12.109 -23.734 3.465 1 57.69 95 ASP B C 1
ATOM 1575 O O . ASP B 1 95 ? 12.93 -24.672 3.486 1 57.69 95 ASP B O 1
ATOM 1579 N N . ASN B 1 96 ? 10.875 -23.828 3.141 1 49.53 96 ASN B N 1
ATOM 1580 C CA . ASN B 1 96 ? 10.414 -25.203 2.971 1 49.53 96 ASN B CA 1
ATOM 1581 C C . ASN B 1 96 ? 10.875 -25.781 1.64 1 49.53 96 ASN B C 1
ATOM 1583 O O . ASN B 1 96 ? 11 -27 1.505 1 49.53 96 ASN B O 1
ATOM 1587 N N . SER B 1 97 ? 10.938 -25 0.517 1 50.16 97 SER B N 1
ATOM 1588 C CA . SER B 1 97 ? 11.328 -25.594 -0.758 1 50.16 97 SER B CA 1
ATOM 1589 C C . SER B 1 97 ? 12.781 -26.047 -0.731 1 50.16 97 SER B C 1
ATOM 1591 O O . SER B 1 97 ? 13.242 -26.703 -1.667 1 50.16 97 SER B O 1
ATOM 1593 N N . ARG B 1 98 ? 13.672 -25.469 0.106 1 47.97 98 ARG B N 1
ATOM 1594 C CA . ARG B 1 98 ? 15.047 -25.953 0.165 1 47.97 98 ARG B CA 1
ATOM 1595 C C . ARG B 1 98 ? 15.109 -27.359 0.732 1 47.97 98 ARG B C 1
ATOM 1597 O O . ARG B 1 98 ? 16.188 -27.922 0.918 1 47.97 98 ARG B O 1
ATOM 1604 N N . ILE B 1 99 ? 14.102 -27.797 1.276 1 45.28 99 ILE B N 1
ATOM 1605 C CA . ILE B 1 99 ? 14.227 -29.188 1.697 1 45.28 99 ILE B CA 1
ATOM 1606 C C . ILE B 1 99 ? 14.352 -30.094 0.471 1 45.28 99 ILE B C 1
ATOM 1608 O O . ILE B 1 99 ? 13.391 -30.25 -0.285 1 45.28 99 ILE B O 1
ATOM 1612 N N . GLU B 1 100 ? 15.484 -29.969 -0.348 1 45.06 100 GLU B N 1
ATOM 1613 C CA . GLU B 1 100 ? 15.977 -30.812 -1.431 1 45.06 100 GLU B CA 1
ATOM 1614 C C . GLU B 1 100 ? 15.734 -32.281 -1.128 1 45.06 100 GLU B C 1
ATOM 1616 O O . GLU B 1 100 ? 15.945 -32.75 0 1 45.06 100 GLU B O 1
ATOM 1621 N N . PRO B 1 101 ? 15.195 -33.031 -2.01 1 46.62 101 PRO B N 1
ATOM 1622 C CA . PRO B 1 101 ? 14.961 -34.5 -1.969 1 46.62 101 PRO B CA 1
ATOM 1623 C C . PRO B 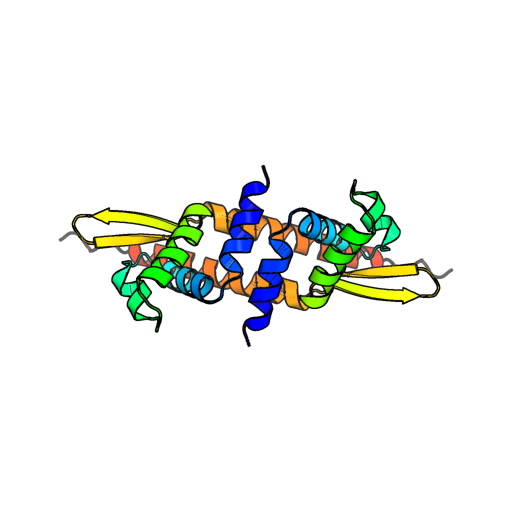1 101 ? 16.188 -35.281 -1.513 1 46.62 101 PRO B C 1
ATOM 1625 O O . PRO B 1 101 ? 17.328 -34.844 -1.759 1 46.62 101 PRO B O 1
ATOM 1628 N N . PRO B 1 102 ? 16.125 -36.031 -0.515 1 44.88 102 PRO B N 1
ATOM 1629 C C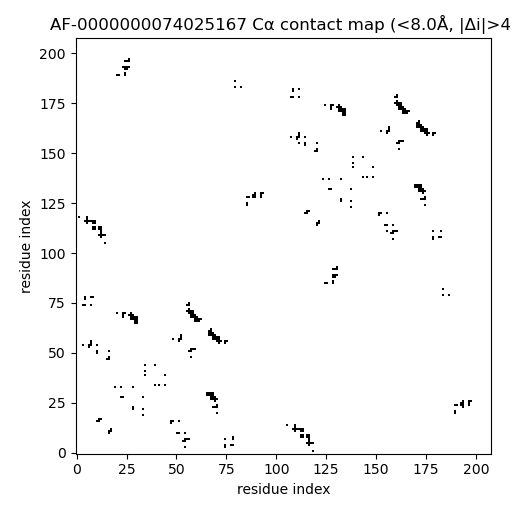A . PRO B 1 102 ? 17.25 -36.875 -0.143 1 44.88 102 PRO B CA 1
ATOM 1630 C C . PRO B 1 102 ? 17.875 -37.594 -1.343 1 44.88 102 PRO B C 1
ATOM 1632 O O . PRO B 1 102 ? 17.156 -37.969 -2.283 1 44.88 102 PRO B O 1
ATOM 1635 N N . GLU B 1 103 ? 18.938 -37.062 -1.984 1 46.22 103 GLU B N 1
ATOM 1636 C CA . GLU B 1 103 ? 19.641 -37.875 -2.971 1 46.22 103 GLU B CA 1
ATOM 1637 C C . GLU B 1 103 ? 19.5 -39.375 -2.656 1 46.22 103 GLU B C 1
ATOM 1639 O O . GLU B 1 103 ? 19.641 -39.781 -1.501 1 46.22 103 GLU B O 1
ATOM 1644 N N . PRO B 1 104 ? 19.094 -40.156 -3.641 1 44.72 104 PRO B N 1
ATOM 1645 C CA . PRO B 1 104 ? 19.25 -41.531 -3.223 1 44.72 104 PRO B CA 1
ATOM 1646 C C . PRO B 1 104 ? 20.641 -41.812 -2.637 1 44.72 104 PRO B C 1
ATOM 1648 O O . PRO B 1 104 ? 21.609 -41.125 -2.955 1 44.72 104 PRO B O 1
#

Foldseek 3Di:
DCVLVVLVVVLCVDPLLVVLLVVQVVHKDWLVVSPVVDPDDSVVSVVSVVSCVVSVQKDWDDDDPTIIIHGDVVSVVVNVVVVVVVVVVVVVVVVVVVPPPDDD/DCVLVVLVVVLCVDPLLVVLLVVQVVHKDWLVVSPVVDPDDSVVSVVSVVSCVVSVQKDWDDDPPTIIIHGDVVSVVVNVVVVVVVVVVVVVVVVVVVPPDDDD